Protein AF-A0A498QK12-F1 (afdb_monomer_lite)

pLDDT: mean 78.33, std 15.12, range [26.75, 97.69]

Organism: NCBI:txid2341083

Secondary structure (DSSP, 8-state):
-EEEEEEE-TTT--EEEEEEE------EEEEEEEETTTEEEEEEEESSTT--EEEE--HHHHHHHHHHHHT--EEEETTEEEEES-HHHHHHHHHH--HHHHHHHHHHHHTTS--S--HHHHHTT---PPP--SEEEEEEEEE-SSHHHHHHHHHHHHHHHTTTTSHHHHHHHTT-----SSSSPPPS--EEEEEEETTEEEEEEEETTEEEEEEEEEETTEEEEEEEEEEE----

Radius of gyration: 23.19 Å; chains: 1; bounding box: 59×45×59 Å

Sequence (236 aa):
MWTSTRRRNPLTGATYAWLKKTSKLVNHIYWYCFDDDFGPFLLRVCTYFPFNAQLIVNGNHWAQRQANKAGIGFTPLDNGFADCDDVAGLQAICESFGGAHIEALLIKWQQRLPQPFTEEDENLGGYYYQLALDQAEFCLTHMLDKPVSGRIFLEQVIADNLDVGRPDKVALIFGRRVHRGRKRPTPGRFRTRVFTSGVTASLHFDYKSSRGKQYHNCDARSHAMSDYADWRVSRC

Structure (mmCIF, N/CA/C/O backbone):
data_AF-A0A498QK12-F1
#
_entry.id   AF-A0A498QK12-F1
#
loop_
_atom_site.group_PDB
_atom_site.id
_atom_site.type_symbol
_atom_site.label_atom_id
_atom_site.label_alt_id
_atom_site.label_comp_id
_atom_site.label_asym_id
_atom_site.label_entity_id
_atom_site.label_seq_id
_atom_site.pdbx_PDB_ins_code
_atom_site.Cartn_x
_atom_site.Cartn_y
_atom_site.Cartn_z
_atom_site.occupancy
_atom_site.B_iso_or_equiv
_atom_site.auth_seq_id
_atom_site.auth_comp_id
_atom_site.auth_asym_id
_atom_site.auth_atom_id
_atom_site.pdbx_PDB_model_num
ATOM 1 N N . MET A 1 1 ? -4.200 2.520 23.621 1.00 67.12 1 MET A N 1
ATOM 2 C CA . MET A 1 1 ? -5.595 2.039 23.662 1.00 67.12 1 MET A CA 1
ATOM 3 C C . MET A 1 1 ? -6.531 3.144 24.131 1.00 67.12 1 MET A C 1
ATOM 5 O O . MET A 1 1 ? -6.053 4.007 24.854 1.00 67.12 1 MET A O 1
ATOM 9 N N . TRP A 1 2 ? -7.812 3.148 23.758 1.00 70.44 2 TRP A N 1
ATOM 10 C CA . TRP A 1 2 ? -8.813 4.043 24.360 1.00 70.44 2 TRP A CA 1
ATOM 11 C C . TRP A 1 2 ? -9.588 3.295 25.448 1.00 70.44 2 TRP A C 1
ATOM 13 O O . TRP A 1 2 ? -9.879 2.118 25.290 1.00 70.44 2 TRP A O 1
ATOM 23 N N . THR A 1 3 ? -9.897 3.952 26.561 1.00 73.00 3 THR A N 1
ATOM 24 C CA . THR A 1 3 ? -10.769 3.424 27.622 1.00 73.00 3 THR A CA 1
ATOM 25 C C . THR A 1 3 ? -11.822 4.452 27.968 1.00 73.00 3 THR A C 1
ATOM 27 O O . THR A 1 3 ? -11.503 5.642 28.004 1.00 73.00 3 THR A O 1
ATOM 30 N N . SER A 1 4 ? -13.038 4.016 28.286 1.00 79.25 4 SER A N 1
ATOM 31 C CA . SER A 1 4 ? -14.056 4.920 28.808 1.00 79.25 4 SER A CA 1
ATOM 32 C C . SER A 1 4 ? -13.839 5.178 30.302 1.00 79.25 4 SER A C 1
ATOM 34 O O . SER A 1 4 ? -13.505 4.294 31.089 1.00 79.25 4 SER A O 1
ATOM 36 N N . THR A 1 5 ? -14.006 6.433 30.693 1.00 81.12 5 THR A N 1
ATOM 37 C CA . THR A 1 5 ? -14.114 6.876 32.086 1.00 81.12 5 THR A CA 1
ATOM 38 C C . THR A 1 5 ? -15.388 7.696 32.199 1.00 81.12 5 THR A C 1
ATOM 40 O O . THR A 1 5 ? -15.734 8.406 31.256 1.00 81.12 5 THR A O 1
ATOM 43 N N . ARG A 1 6 ? -16.117 7.615 33.314 1.00 87.25 6 ARG A N 1
ATOM 44 C CA . ARG A 1 6 ? -17.258 8.517 33.519 1.00 87.25 6 ARG A CA 1
ATOM 45 C C . ARG A 1 6 ? -16.742 9.904 33.877 1.00 87.25 6 ARG A C 1
ATOM 47 O O . ARG A 1 6 ? -15.953 10.053 34.808 1.00 87.25 6 ARG A O 1
ATOM 54 N N . ARG A 1 7 ? -17.217 10.912 33.152 1.00 88.12 7 ARG A N 1
ATOM 55 C CA . ARG A 1 7 ? -17.094 12.322 33.528 1.00 88.12 7 ARG A CA 1
ATOM 56 C C . ARG A 1 7 ? -18.473 12.907 33.771 1.00 88.12 7 ARG A C 1
ATOM 58 O O . ARG A 1 7 ? -19.474 12.365 33.312 1.00 88.12 7 ARG A O 1
ATOM 65 N N . ARG A 1 8 ? -18.515 14.004 34.521 1.00 89.00 8 ARG A N 1
ATOM 66 C CA . ARG A 1 8 ? -19.739 14.739 34.829 1.00 89.00 8 ARG A CA 1
ATOM 67 C C . ARG A 1 8 ? -19.699 16.074 34.101 1.00 89.00 8 ARG A C 1
ATOM 69 O O . ARG A 1 8 ? -18.674 16.752 34.132 1.00 89.00 8 ARG A O 1
ATOM 76 N N . ASN A 1 9 ? -20.773 16.417 33.401 1.00 85.38 9 ASN A N 1
ATOM 77 C CA . ASN A 1 9 ? -20.910 17.720 32.771 1.00 85.38 9 ASN A CA 1
ATOM 78 C C . ASN A 1 9 ? -21.024 18.777 33.888 1.00 85.38 9 ASN A C 1
ATOM 80 O O . ASN A 1 9 ? -21.917 18.650 34.727 1.00 85.38 9 ASN A O 1
ATOM 84 N N . PRO A 1 10 ? -20.133 19.782 33.939 1.00 85.56 10 PRO A N 1
ATOM 85 C CA . PRO A 1 10 ? -20.126 20.768 35.019 1.00 85.56 10 PRO A CA 1
ATOM 86 C C . PRO A 1 10 ? -21.351 21.694 35.009 1.00 85.56 10 PRO A C 1
ATOM 88 O O . PRO A 1 10 ? -21.665 22.270 36.041 1.00 85.56 10 PRO A O 1
ATOM 91 N N . LEU A 1 11 ? -22.046 21.821 33.874 1.00 85.81 11 LEU A N 1
ATOM 92 C CA . LEU A 1 11 ? -23.229 22.672 33.727 1.00 85.81 11 LEU A CA 1
ATOM 93 C C . LEU A 1 11 ? -24.523 21.905 34.009 1.00 85.81 11 LEU A C 1
ATOM 95 O O . LEU A 1 11 ? -25.400 22.403 34.703 1.00 85.81 11 LEU A O 1
ATOM 99 N N . THR A 1 12 ? -24.649 20.688 33.476 1.00 89.38 12 THR A N 1
ATOM 100 C CA . THR A 1 12 ? -25.904 19.918 33.553 1.00 89.38 12 THR A CA 1
ATOM 101 C C . THR A 1 12 ? -25.896 18.831 34.625 1.00 89.38 12 THR A C 1
ATOM 103 O O . THR A 1 12 ? -26.924 18.214 34.883 1.00 89.38 12 THR A O 1
ATOM 106 N N . GLY A 1 13 ? -24.741 18.522 35.226 1.00 88.75 13 GLY A N 1
ATOM 107 C CA . GLY A 1 13 ? -24.594 17.448 36.215 1.00 88.75 13 GLY A CA 1
ATOM 108 C C . GLY A 1 13 ? -24.729 16.027 35.649 1.00 88.75 13 GLY A C 1
ATOM 109 O O . GLY A 1 13 ? -24.509 15.061 36.388 1.00 88.75 13 GLY A O 1
ATOM 110 N N . ALA A 1 14 ? -25.040 15.883 34.357 1.00 88.62 14 ALA A N 1
ATOM 111 C CA . ALA A 1 14 ? -25.203 14.600 33.685 1.00 88.62 14 ALA A CA 1
ATOM 112 C C . ALA A 1 14 ? -23.859 13.875 33.541 1.00 88.62 14 ALA A C 1
ATOM 114 O O . ALA A 1 14 ? -22.819 14.493 33.294 1.00 88.62 14 ALA A O 1
ATOM 115 N N . THR A 1 15 ? -23.867 12.552 33.683 1.00 88.06 15 THR A N 1
ATOM 116 C CA . THR A 1 15 ? -22.680 11.723 33.452 1.00 88.06 15 THR A CA 1
ATOM 117 C C . THR A 1 15 ? -22.579 11.317 31.989 1.00 88.06 15 THR A C 1
ATOM 119 O O . THR A 1 15 ? -23.560 10.845 31.425 1.00 88.06 15 THR A O 1
ATOM 122 N N . TYR A 1 16 ? -21.390 11.419 31.401 1.00 84.19 16 TYR A N 1
ATOM 123 C CA . TYR A 1 16 ? -21.115 10.979 30.033 1.00 84.19 16 TYR A CA 1
ATOM 124 C C . TYR A 1 16 ? -19.834 10.139 29.974 1.00 84.19 16 TYR A C 1
ATOM 126 O O . TYR A 1 16 ? -18.958 10.230 30.846 1.00 84.19 16 TYR A O 1
ATOM 134 N N . ALA A 1 17 ? -19.732 9.290 28.951 1.00 83.81 17 ALA A N 1
ATOM 135 C CA . ALA A 1 17 ? -18.538 8.498 28.697 1.00 83.81 17 ALA A CA 1
ATOM 136 C C . ALA A 1 17 ? -17.441 9.374 28.075 1.00 83.81 17 ALA A C 1
ATOM 138 O O . ALA A 1 17 ? -17.639 10.007 27.043 1.00 83.81 17 ALA A O 1
ATOM 139 N N . TRP A 1 18 ? -16.266 9.401 28.700 1.00 84.56 18 TRP A N 1
ATOM 140 C CA . TRP A 1 18 ? -15.085 10.092 28.197 1.00 84.56 18 TRP A CA 1
ATOM 141 C C . TRP A 1 18 ? -14.014 9.087 27.798 1.00 84.56 18 TRP A C 1
ATOM 143 O O . TRP A 1 18 ? -13.535 8.316 28.637 1.00 84.56 18 TRP A O 1
ATOM 153 N N . LEU A 1 19 ? -13.617 9.114 26.527 1.00 80.94 19 LEU A N 1
ATOM 154 C CA . LEU A 1 19 ? -12.549 8.272 26.008 1.00 80.94 19 LEU A CA 1
ATOM 155 C C . LEU A 1 19 ? -11.190 8.870 26.387 1.00 80.94 19 LEU A C 1
ATOM 157 O O . LEU A 1 19 ? -10.836 9.981 26.000 1.00 80.94 19 LEU A O 1
ATOM 161 N N . LYS A 1 20 ? -10.401 8.111 27.146 1.00 80.44 20 LYS A N 1
ATOM 162 C CA . LYS A 1 20 ? -9.024 8.454 27.515 1.00 80.44 20 LYS A CA 1
ATOM 163 C C . LYS A 1 20 ? -8.059 7.456 26.890 1.00 80.44 20 LYS A C 1
ATOM 165 O O . LYS A 1 20 ? -8.298 6.251 26.925 1.00 80.44 20 LYS A O 1
ATOM 170 N N . LYS A 1 21 ? -6.931 7.947 26.372 1.00 76.69 21 LYS A N 1
ATOM 171 C CA . LYS A 1 21 ? -5.830 7.089 25.925 1.00 76.69 21 LYS A CA 1
ATOM 172 C C . LYS A 1 21 ? -5.105 6.483 27.133 1.00 76.69 21 LYS A C 1
ATOM 174 O O . LYS A 1 21 ? -4.712 7.201 28.050 1.00 76.69 21 LYS A O 1
ATOM 179 N N . THR A 1 22 ? -4.911 5.171 27.122 1.00 73.56 22 THR A N 1
ATOM 180 C CA . THR A 1 22 ? -4.141 4.425 28.123 1.00 73.56 22 THR A CA 1
ATOM 181 C C . THR A 1 22 ? -3.209 3.412 27.460 1.00 73.56 22 THR A C 1
ATOM 183 O O . THR A 1 22 ? -3.422 3.017 26.304 1.00 73.56 22 THR A O 1
ATOM 186 N N . SER A 1 23 ? -2.199 2.970 28.205 1.00 75.25 23 SER A N 1
ATOM 187 C CA . SER A 1 23 ? -1.357 1.834 27.839 1.00 75.25 23 SER A CA 1
ATOM 188 C C . SER A 1 23 ? -1.935 0.574 28.480 1.00 75.25 23 SER A C 1
ATOM 190 O O . SER A 1 23 ? -1.878 0.400 29.694 1.00 75.25 23 SER A O 1
ATOM 192 N N . LYS A 1 24 ? -2.569 -0.267 27.665 1.00 75.00 24 LYS A N 1
ATOM 193 C CA . LYS A 1 24 ? -3.051 -1.599 28.041 1.00 75.00 24 LYS A CA 1
ATOM 194 C C . LYS A 1 24 ? -2.617 -2.571 26.955 1.00 75.00 24 LYS A C 1
ATOM 196 O O . LYS A 1 24 ? -2.640 -2.202 25.779 1.00 75.00 24 LYS A O 1
ATOM 201 N N . LEU A 1 25 ? -2.251 -3.783 27.359 1.00 81.19 25 LEU A N 1
ATOM 202 C CA . LEU A 1 25 ? -2.062 -4.899 26.439 1.00 81.19 25 LEU A CA 1
ATOM 203 C C . LEU A 1 25 ? -3.435 -5.303 25.898 1.00 81.19 25 LEU A C 1
ATOM 205 O O . LEU A 1 25 ? -4.374 -5.496 26.669 1.00 81.19 25 LEU A O 1
ATOM 209 N N . VAL A 1 26 ? -3.554 -5.357 24.576 1.00 85.25 26 VAL A N 1
ATOM 210 C CA . VAL A 1 26 ? -4.777 -5.741 23.870 1.00 85.25 26 VAL A CA 1
ATOM 211 C C . VAL A 1 26 ? -4.437 -6.760 22.802 1.00 85.25 26 VAL A C 1
ATOM 213 O O . VAL A 1 26 ? -3.339 -6.733 22.242 1.00 85.25 26 VAL A O 1
ATOM 216 N N . ASN A 1 27 ? -5.387 -7.644 22.521 1.00 90.19 27 ASN A N 1
ATOM 217 C CA . ASN A 1 27 ? -5.210 -8.641 21.484 1.00 90.19 27 ASN A CA 1
ATOM 218 C C . ASN A 1 27 ? -5.442 -8.014 20.108 1.00 90.19 27 ASN A C 1
ATOM 220 O O . ASN A 1 27 ? -6.238 -7.085 19.929 1.00 90.19 27 ASN A O 1
ATOM 224 N N . HIS A 1 28 ? -4.720 -8.546 19.132 1.00 91.06 28 HIS A N 1
ATOM 225 C CA . HIS A 1 28 ? -4.892 -8.228 17.727 1.00 91.06 28 HIS A CA 1
ATOM 226 C C . HIS A 1 28 ? -5.111 -9.523 16.961 1.00 91.06 28 HIS A C 1
ATOM 228 O O . HIS A 1 28 ? -4.391 -10.496 17.184 1.00 91.06 28 HIS A O 1
ATOM 234 N N . ILE A 1 29 ? -6.078 -9.506 16.054 1.00 92.69 29 ILE A N 1
ATOM 235 C CA . ILE A 1 29 ? -6.295 -10.575 15.086 1.00 92.69 29 ILE A CA 1
ATOM 236 C C . ILE A 1 29 ? -5.647 -10.133 13.776 1.00 92.69 29 ILE A C 1
ATOM 238 O O . ILE A 1 29 ? -5.774 -8.972 13.381 1.00 92.69 29 ILE A O 1
ATOM 242 N N . TYR A 1 30 ? -4.916 -11.047 13.144 1.00 95.00 30 TYR A N 1
ATOM 243 C CA . TYR A 1 30 ? -4.233 -10.833 11.874 1.00 95.00 30 TYR A CA 1
ATOM 244 C C . TYR A 1 30 ? -4.812 -11.809 10.856 1.00 95.00 30 TYR A C 1
ATOM 246 O O . TYR A 1 30 ? -4.695 -13.021 11.035 1.00 95.00 30 TYR A O 1
ATOM 254 N N . TRP A 1 31 ? -5.413 -11.283 9.796 1.00 95.12 31 TRP A N 1
ATOM 255 C CA . TRP A 1 31 ? -5.853 -12.070 8.653 1.00 95.12 31 TRP A CA 1
ATOM 256 C C . TRP A 1 31 ? -4.899 -11.844 7.491 1.00 95.12 31 TRP A C 1
ATOM 258 O O . TRP A 1 31 ? -4.811 -10.743 6.949 1.00 95.12 31 TRP A O 1
ATOM 268 N N . TYR A 1 32 ? -4.182 -12.904 7.134 1.00 96.19 32 TYR A N 1
ATOM 269 C CA . TYR A 1 32 ? -3.388 -12.975 5.916 1.00 96.19 32 TYR A CA 1
ATOM 270 C C . TYR A 1 32 ? -4.278 -13.569 4.833 1.00 96.19 32 TYR A C 1
ATOM 272 O O . TYR A 1 32 ? -4.652 -14.740 4.907 1.00 96.19 32 TYR A O 1
ATOM 280 N N . CYS A 1 33 ? -4.658 -12.746 3.867 1.00 96.62 33 CYS A N 1
ATOM 281 C CA . CYS A 1 33 ? -5.644 -13.098 2.857 1.00 96.62 33 CYS A CA 1
ATOM 282 C C . CYS A 1 33 ? -5.053 -12.934 1.459 1.00 96.62 33 CYS A C 1
ATOM 284 O O . CYS A 1 33 ? -4.061 -12.231 1.265 1.00 96.62 33 CYS A O 1
ATOM 286 N N . PHE A 1 34 ? -5.684 -13.585 0.485 1.00 97.06 34 PHE A N 1
ATOM 287 C CA . PHE A 1 34 ? -5.355 -13.451 -0.926 1.00 97.06 34 PHE A CA 1
ATOM 288 C C . PHE A 1 34 ? -6.609 -13.022 -1.679 1.00 97.06 34 PHE A C 1
ATOM 290 O O . PHE A 1 34 ? -7.633 -13.704 -1.625 1.00 97.06 34 PHE A O 1
ATOM 297 N N . ASP A 1 35 ? -6.533 -11.880 -2.348 1.00 97.69 35 ASP A N 1
ATOM 298 C CA . ASP A 1 35 ? -7.615 -11.303 -3.128 1.00 97.69 35 ASP A CA 1
ATOM 299 C C . ASP A 1 35 ? -7.347 -11.427 -4.631 1.00 97.69 35 ASP A C 1
ATOM 301 O O . ASP A 1 35 ? -6.211 -11.328 -5.094 1.00 97.69 35 ASP A O 1
ATOM 305 N N . ASP A 1 36 ? -8.406 -11.620 -5.413 1.00 96.81 36 ASP A N 1
ATOM 306 C CA . ASP A 1 36 ? -8.279 -11.810 -6.857 1.00 96.81 36 ASP A CA 1
ATOM 307 C C . ASP A 1 36 ? -7.756 -10.573 -7.599 1.00 96.81 36 ASP A C 1
ATOM 309 O O . ASP A 1 36 ? -7.144 -10.729 -8.660 1.00 96.81 36 ASP A O 1
ATOM 313 N N . ASP A 1 37 ? -8.002 -9.371 -7.075 1.00 96.81 37 ASP A N 1
ATOM 314 C CA . ASP A 1 37 ? -7.589 -8.086 -7.645 1.00 96.81 37 ASP A CA 1
ATOM 315 C C . ASP A 1 37 ? -6.292 -7.563 -7.037 1.00 96.81 37 ASP A C 1
ATOM 317 O O . ASP A 1 37 ? -5.494 -6.962 -7.749 1.00 96.81 37 ASP A O 1
ATOM 321 N N . PHE A 1 38 ? -6.076 -7.787 -5.740 1.00 96.31 38 PHE A N 1
ATOM 322 C CA . PHE A 1 38 ? -4.923 -7.248 -5.008 1.00 96.31 38 PHE A CA 1
ATOM 323 C C . PHE A 1 38 ? -3.779 -8.242 -4.795 1.00 96.31 38 PHE A C 1
ATOM 325 O O . PHE A 1 38 ? -2.658 -7.825 -4.509 1.00 96.31 38 PHE A O 1
ATOM 332 N N . GLY A 1 39 ? -4.034 -9.545 -4.917 1.00 95.19 39 GLY A N 1
ATOM 333 C CA . GLY A 1 39 ? -3.101 -10.566 -4.453 1.00 95.19 39 GLY A CA 1
ATOM 334 C C . GLY A 1 39 ? -3.053 -10.605 -2.919 1.00 95.19 39 GLY A C 1
ATOM 335 O O . GLY A 1 39 ? -4.092 -10.434 -2.271 1.00 95.19 39 GLY A O 1
ATOM 336 N N . PRO A 1 40 ? -1.890 -10.873 -2.302 1.00 95.62 40 PRO A N 1
ATOM 337 C CA . PRO A 1 40 ? -1.797 -10.981 -0.855 1.00 95.62 40 PRO A CA 1
ATOM 338 C C . PRO A 1 40 ? -1.981 -9.619 -0.172 1.00 95.62 40 PRO A C 1
ATOM 340 O O . PRO A 1 40 ? -1.394 -8.610 -0.563 1.00 95.62 40 PRO A O 1
ATOM 343 N N . PHE A 1 41 ? -2.760 -9.603 0.904 1.00 96.81 41 PHE A N 1
ATOM 344 C CA . PHE A 1 41 ? -2.930 -8.438 1.767 1.00 96.81 41 PHE A CA 1
ATOM 345 C C . PHE A 1 41 ? -3.059 -8.863 3.233 1.00 96.81 41 PHE A C 1
ATOM 347 O O . PHE A 1 41 ? -3.303 -10.031 3.553 1.00 96.81 41 PHE A O 1
ATOM 354 N N . LEU A 1 42 ? -2.887 -7.900 4.138 1.00 96.31 42 LEU A N 1
ATOM 355 C CA . LEU A 1 42 ? -3.016 -8.109 5.576 1.00 96.31 42 LEU A CA 1
ATOM 356 C C . LEU A 1 42 ? -4.075 -7.175 6.151 1.00 96.31 42 LEU A C 1
ATOM 358 O O . LEU A 1 42 ? -3.976 -5.956 6.020 1.00 96.31 42 LEU A O 1
ATOM 362 N N . LEU A 1 43 ? -5.042 -7.748 6.864 1.00 94.62 43 LEU A N 1
ATOM 363 C CA . LEU A 1 43 ? -5.951 -6.999 7.723 1.00 94.62 43 LEU A CA 1
ATOM 364 C C . LEU A 1 43 ? -5.635 -7.318 9.185 1.00 94.62 43 LEU A C 1
ATOM 366 O O . LEU A 1 43 ? -5.744 -8.458 9.633 1.00 94.62 43 LEU A O 1
ATOM 370 N N . ARG A 1 44 ? -5.239 -6.299 9.945 1.00 93.31 44 ARG A N 1
ATOM 371 C CA . ARG A 1 44 ? -4.995 -6.390 11.387 1.00 93.31 44 ARG A CA 1
ATOM 372 C C . ARG A 1 44 ? -6.094 -5.646 12.128 1.00 93.31 44 ARG A C 1
ATOM 374 O O . ARG A 1 44 ? -6.192 -4.432 11.986 1.00 93.31 44 ARG A O 1
ATOM 381 N N . VAL A 1 45 ? -6.844 -6.322 12.993 1.00 91.31 45 VAL A N 1
ATOM 382 C CA . VAL A 1 45 ? -7.905 -5.703 13.807 1.00 91.31 45 VAL A CA 1
ATOM 383 C C . VAL A 1 45 ? -7.599 -5.810 15.292 1.00 91.31 45 VAL A C 1
ATOM 385 O O . VAL A 1 45 ? -7.147 -6.835 15.798 1.00 91.31 45 VAL A O 1
ATOM 388 N N . CYS A 1 46 ? -7.805 -4.707 16.005 1.00 90.44 46 CYS A N 1
ATOM 389 C CA . CYS A 1 46 ? -7.765 -4.667 17.459 1.00 90.44 46 CYS A CA 1
ATOM 390 C C . CYS A 1 46 ? -9.055 -5.257 18.038 1.00 90.44 46 CYS A C 1
ATOM 392 O O . CYS A 1 46 ? -10.139 -4.813 17.675 1.00 90.44 46 CYS A O 1
ATOM 394 N N . THR A 1 47 ? -8.964 -6.181 18.996 1.00 88.69 47 THR A N 1
ATOM 395 C CA . THR A 1 47 ? -10.151 -6.829 19.592 1.00 88.69 47 THR A CA 1
ATOM 396 C C . THR A 1 47 ? -10.852 -5.981 20.655 1.00 88.69 47 THR A C 1
ATOM 398 O O . THR A 1 47 ? -11.724 -6.475 21.363 1.00 88.69 47 THR A O 1
ATOM 401 N N . TYR A 1 48 ? -10.438 -4.730 20.852 1.00 86.56 48 TYR A N 1
ATOM 402 C CA . TYR A 1 48 ? -10.996 -3.868 21.887 1.00 86.56 48 TYR A CA 1
ATOM 403 C C . TYR A 1 48 ? -11.392 -2.516 21.297 1.00 86.56 48 TYR A C 1
ATOM 405 O O . TYR A 1 48 ? -10.683 -1.931 20.473 1.00 86.56 48 TYR A O 1
ATOM 413 N N . PHE A 1 49 ? -12.541 -2.018 21.749 1.00 81.94 49 PHE A N 1
ATOM 414 C CA . PHE A 1 49 ? -13.165 -0.787 21.278 1.00 81.94 49 PHE A CA 1
ATOM 415 C C . PHE A 1 49 ? -12.192 0.420 21.303 1.00 81.94 49 PHE A C 1
ATOM 417 O O . PHE A 1 49 ? -11.532 0.664 22.319 1.00 81.94 49 PHE A O 1
ATOM 424 N N . PRO A 1 50 ? -12.062 1.209 20.221 1.00 83.06 50 PRO A N 1
ATOM 425 C CA . PRO A 1 50 ? -12.964 1.309 19.068 1.00 83.06 50 PRO A CA 1
ATOM 426 C C . PRO A 1 50 ? -12.604 0.380 17.895 1.00 83.06 50 PRO A C 1
ATOM 428 O O . PRO A 1 50 ? -12.830 0.731 16.747 1.00 83.06 50 PRO A O 1
ATOM 431 N N . PHE A 1 51 ? -11.996 -0.780 18.165 1.00 87.69 51 PHE A N 1
ATOM 432 C CA . PHE A 1 51 ? -11.718 -1.821 17.169 1.00 87.69 51 PHE A CA 1
ATOM 433 C C . PHE A 1 51 ? -10.889 -1.355 15.969 1.00 87.69 51 PHE A C 1
ATOM 435 O O . PHE A 1 51 ? -11.085 -1.815 14.849 1.00 87.69 51 PHE A O 1
ATOM 442 N N . ASN A 1 52 ? -9.937 -0.444 16.203 1.00 87.62 52 ASN A N 1
ATOM 443 C CA . ASN A 1 52 ? -9.065 0.080 15.152 1.00 87.62 52 ASN A CA 1
ATOM 444 C C . ASN A 1 52 ? -8.469 -1.045 14.292 1.00 87.62 52 ASN A C 1
ATOM 446 O O . ASN A 1 52 ? -7.930 -2.020 14.829 1.00 87.62 52 ASN A O 1
ATOM 450 N N . ALA A 1 53 ? -8.509 -0.843 12.979 1.00 90.25 53 ALA A N 1
ATOM 451 C CA . ALA A 1 53 ? -7.980 -1.758 11.984 1.00 90.25 53 ALA A CA 1
ATOM 452 C C . ALA A 1 53 ? -6.799 -1.133 11.228 1.00 90.25 53 ALA A C 1
ATOM 454 O O . ALA A 1 53 ? -6.700 0.089 11.111 1.00 90.25 53 ALA A O 1
ATOM 455 N N . GLN A 1 54 ? -5.910 -1.976 10.709 1.00 93.19 54 GLN A N 1
ATOM 456 C CA . GLN A 1 54 ? -4.889 -1.620 9.728 1.00 93.19 54 GLN A CA 1
ATOM 457 C C . GLN A 1 54 ? -5.031 -2.564 8.536 1.00 93.19 54 GLN A C 1
ATOM 459 O O . GLN A 1 54 ? -4.849 -3.772 8.686 1.00 93.19 54 GLN A O 1
ATOM 464 N N . LEU A 1 55 ? -5.361 -2.001 7.377 1.00 94.56 55 LEU A N 1
ATOM 465 C CA . LEU A 1 55 ? -5.336 -2.689 6.092 1.00 94.56 55 LEU A CA 1
ATOM 466 C C . LEU A 1 55 ? -4.003 -2.373 5.410 1.00 94.56 55 LEU A C 1
ATOM 468 O O . LEU A 1 55 ? -3.666 -1.204 5.231 1.00 94.56 55 LEU A O 1
ATOM 472 N N . ILE A 1 56 ? -3.243 -3.408 5.067 1.00 95.31 56 ILE A N 1
ATOM 473 C CA . ILE A 1 56 ? -1.936 -3.302 4.417 1.00 95.31 56 ILE A CA 1
ATOM 474 C C . ILE A 1 56 ? -2.017 -4.022 3.076 1.00 95.31 56 ILE A C 1
ATOM 476 O O . ILE A 1 56 ? -2.307 -5.218 3.026 1.00 95.31 56 ILE A O 1
ATOM 480 N N . VAL A 1 57 ? -1.751 -3.279 2.004 1.00 94.94 57 VAL A N 1
ATOM 481 C CA . VAL A 1 57 ? -1.811 -3.734 0.610 1.00 94.94 57 VAL A CA 1
ATOM 482 C C . VAL A 1 57 ? -0.521 -3.366 -0.118 1.00 94.94 57 VAL A C 1
ATOM 484 O O . VAL A 1 57 ? 0.161 -2.419 0.276 1.00 94.94 57 VAL A O 1
ATOM 487 N N . ASN A 1 58 ? -0.201 -4.094 -1.189 1.00 92.62 58 ASN A N 1
ATOM 488 C CA . ASN A 1 58 ? 0.937 -3.808 -2.060 1.00 92.62 58 ASN A CA 1
ATOM 489 C C . ASN A 1 58 ? 0.444 -3.431 -3.466 1.00 92.62 58 ASN A C 1
ATOM 491 O O . ASN A 1 58 ? -0.179 -4.245 -4.148 1.00 92.62 58 ASN A O 1
ATOM 495 N N . GLY A 1 59 ? 0.744 -2.204 -3.903 1.00 92.19 59 GLY A N 1
ATOM 496 C CA . GLY A 1 59 ? 0.351 -1.707 -5.225 1.00 92.19 59 GLY A CA 1
ATOM 497 C C . GLY A 1 59 ? 0.973 -2.495 -6.382 1.00 92.19 59 GLY A C 1
ATOM 498 O O . GLY A 1 59 ? 0.320 -2.675 -7.405 1.00 92.19 59 GLY A O 1
ATOM 499 N N . ASN A 1 60 ? 2.178 -3.050 -6.207 1.00 92.06 60 ASN A N 1
ATOM 500 C CA . ASN A 1 60 ? 2.812 -3.879 -7.235 1.00 92.06 60 ASN A CA 1
ATOM 501 C C . ASN A 1 60 ? 2.082 -5.209 -7.418 1.00 92.06 60 ASN A C 1
ATOM 503 O O . ASN A 1 60 ? 1.887 -5.641 -8.548 1.00 92.06 60 ASN A O 1
ATOM 507 N N . HIS A 1 61 ? 1.631 -5.846 -6.332 1.00 94.44 61 HIS A N 1
ATOM 508 C CA . HIS A 1 61 ? 0.847 -7.081 -6.444 1.00 94.44 61 HIS A CA 1
ATOM 509 C C . HIS A 1 61 ? -0.500 -6.815 -7.107 1.00 94.44 61 HIS A C 1
ATOM 511 O O . HIS A 1 61 ? -0.884 -7.566 -7.999 1.00 94.44 61 HIS A O 1
ATOM 517 N N . TRP A 1 62 ? -1.160 -5.703 -6.771 1.00 95.94 62 TRP A N 1
ATOM 518 C CA . TRP A 1 62 ? -2.359 -5.271 -7.487 1.00 95.94 62 TRP A CA 1
ATOM 519 C C . TRP A 1 62 ? -2.078 -5.059 -8.984 1.00 95.94 62 TRP A C 1
ATOM 521 O O . TRP A 1 62 ? -2.758 -5.651 -9.819 1.00 95.94 62 TRP A O 1
ATOM 531 N N . ALA A 1 63 ? -1.026 -4.317 -9.343 1.00 95.56 63 ALA A N 1
ATOM 532 C CA . ALA A 1 63 ? -0.670 -4.065 -10.740 1.00 95.56 63 ALA A CA 1
ATOM 533 C C . ALA A 1 63 ? -0.359 -5.364 -11.501 1.00 95.56 63 ALA A C 1
ATOM 535 O O . ALA A 1 63 ? -0.835 -5.549 -12.617 1.00 95.56 63 ALA A O 1
ATOM 536 N N . GLN A 1 64 ? 0.358 -6.310 -10.884 1.00 95.12 64 GLN A N 1
ATOM 537 C CA . GLN A 1 64 ? 0.625 -7.633 -11.460 1.00 95.12 64 GLN A CA 1
ATOM 538 C C . GLN A 1 64 ? -0.674 -8.417 -11.704 1.00 95.12 64 GLN A C 1
ATOM 540 O O . GLN A 1 64 ? -0.829 -9.070 -12.737 1.00 95.12 64 GLN A O 1
ATOM 545 N N . ARG A 1 65 ? -1.638 -8.366 -10.774 1.00 96.62 65 ARG A N 1
ATOM 546 C CA . ARG A 1 65 ? -2.953 -9.006 -10.949 1.00 96.62 65 ARG A CA 1
ATOM 547 C C . ARG A 1 65 ? -3.744 -8.363 -12.083 1.00 96.62 65 ARG A C 1
ATOM 549 O O . ARG A 1 65 ? -4.313 -9.092 -12.891 1.00 96.62 65 ARG A O 1
ATOM 556 N N . GLN A 1 66 ? -3.749 -7.036 -12.177 1.00 97.56 66 GLN A N 1
ATOM 557 C CA . GLN A 1 66 ? -4.448 -6.330 -13.251 1.00 97.56 66 GLN A CA 1
ATOM 558 C C . GLN A 1 66 ? -3.782 -6.540 -14.618 1.00 97.56 66 GLN A C 1
ATOM 560 O O . GLN A 1 66 ? -4.485 -6.783 -15.592 1.00 97.56 66 GLN A O 1
ATOM 565 N N . ALA A 1 67 ? -2.448 -6.561 -14.690 1.00 96.62 67 ALA A N 1
ATOM 566 C CA . ALA A 1 67 ? -1.706 -6.875 -15.914 1.00 96.62 67 ALA A CA 1
ATOM 567 C C . ALA A 1 67 ? -2.047 -8.281 -16.434 1.00 96.62 67 ALA A C 1
ATOM 569 O O . ALA A 1 67 ? -2.377 -8.441 -17.607 1.00 96.62 67 ALA A O 1
ATOM 570 N N . ASN A 1 68 ? -2.097 -9.280 -15.541 1.00 96.56 68 ASN A N 1
ATOM 571 C CA . ASN A 1 68 ? -2.547 -10.630 -15.894 1.00 96.56 68 ASN A CA 1
ATOM 572 C C . ASN A 1 68 ? -3.983 -10.643 -16.443 1.00 96.56 68 ASN A C 1
ATOM 574 O O . ASN A 1 68 ? -4.259 -11.321 -17.429 1.00 96.56 68 ASN A O 1
ATOM 578 N N . LYS A 1 69 ? -4.905 -9.889 -15.827 1.00 97.44 69 LYS A N 1
ATOM 579 C CA . LYS A 1 69 ? -6.300 -9.779 -16.293 1.00 97.44 69 LYS A CA 1
ATOM 580 C C . LYS A 1 69 ? -6.418 -9.066 -17.641 1.00 97.44 69 LYS A C 1
ATOM 582 O O . LYS A 1 69 ? -7.298 -9.407 -18.423 1.00 97.44 69 LYS A O 1
ATOM 587 N N . ALA A 1 70 ? -5.534 -8.109 -17.907 1.00 97.00 70 ALA A N 1
ATOM 588 C CA . ALA A 1 70 ? -5.437 -7.403 -19.179 1.00 97.00 70 ALA A CA 1
ATOM 589 C C . ALA A 1 70 ? -4.708 -8.213 -20.270 1.00 97.00 70 ALA A C 1
ATOM 591 O O . ALA A 1 70 ? -4.680 -7.785 -21.420 1.00 97.00 70 ALA A O 1
ATOM 592 N N . GLY A 1 71 ? -4.129 -9.372 -19.932 1.00 97.06 71 GLY A N 1
ATOM 593 C CA . GLY A 1 71 ? -3.355 -10.190 -20.868 1.00 97.06 71 GLY A CA 1
ATOM 594 C C . GLY A 1 71 ? -1.981 -9.609 -21.214 1.00 97.06 71 GLY A C 1
ATOM 595 O O . GLY A 1 71 ? -1.414 -9.981 -22.237 1.00 97.06 71 GLY A O 1
ATOM 596 N N . ILE A 1 72 ? -1.447 -8.708 -20.384 1.00 96.38 72 ILE A N 1
ATOM 597 C CA . ILE A 1 72 ? -0.108 -8.138 -20.558 1.00 96.38 72 ILE A CA 1
ATOM 598 C C . ILE A 1 72 ? 0.912 -9.139 -20.012 1.00 96.38 72 ILE A C 1
ATOM 600 O O . ILE A 1 72 ? 0.882 -9.468 -18.823 1.00 96.38 72 ILE A O 1
ATOM 604 N N . GLY A 1 73 ? 1.812 -9.628 -20.867 1.00 95.00 73 GLY A N 1
ATOM 605 C CA . GLY A 1 73 ? 2.919 -10.482 -20.447 1.00 95.00 73 GLY A CA 1
ATOM 606 C C . GLY A 1 73 ? 3.988 -9.685 -19.699 1.00 95.00 73 GLY A C 1
ATOM 607 O O . GLY A 1 73 ? 4.327 -8.562 -20.070 1.00 95.00 73 GLY A O 1
ATOM 608 N N . PHE A 1 74 ? 4.496 -10.248 -18.602 1.00 92.44 74 PHE A N 1
ATOM 609 C CA . PHE A 1 74 ? 5.551 -9.634 -17.799 1.00 92.44 74 PHE A CA 1
ATOM 610 C C . PHE A 1 74 ? 6.358 -10.683 -17.027 1.00 92.44 74 PHE A C 1
ATOM 612 O O . PHE A 1 74 ? 5.879 -11.786 -16.750 1.00 92.44 74 PHE A O 1
ATOM 619 N N . THR A 1 75 ? 7.573 -10.315 -16.616 1.00 90.06 75 THR A N 1
ATOM 620 C CA . THR A 1 75 ? 8.381 -11.120 -15.687 1.00 90.06 75 THR A CA 1
ATOM 621 C C . THR A 1 75 ? 8.241 -10.559 -14.265 1.00 90.06 75 THR A C 1
ATOM 623 O O . THR A 1 75 ? 8.622 -9.407 -14.037 1.00 90.06 75 THR A O 1
ATOM 626 N N . PRO A 1 76 ? 7.701 -11.319 -13.292 1.00 86.12 76 PRO A N 1
ATOM 627 C CA . PRO A 1 76 ? 7.490 -10.823 -11.933 1.00 86.12 76 PRO A CA 1
ATOM 628 C C . PRO A 1 76 ? 8.799 -10.675 -11.147 1.00 86.12 76 PRO A C 1
ATOM 630 O O . PRO A 1 76 ? 9.697 -11.512 -11.241 1.00 86.12 76 PRO A O 1
ATOM 633 N N . LEU A 1 77 ? 8.850 -9.649 -10.296 1.00 82.38 77 LEU A N 1
ATOM 634 C CA . LEU A 1 77 ? 9.739 -9.558 -9.134 1.00 82.38 77 LEU A CA 1
ATOM 635 C C . LEU A 1 77 ? 8.891 -9.486 -7.857 1.00 82.38 77 LEU A C 1
ATOM 637 O O . LEU A 1 77 ? 7.727 -9.080 -7.909 1.00 82.38 77 LEU A O 1
ATOM 641 N N . ASP A 1 78 ? 9.488 -9.797 -6.701 1.00 73.00 78 ASP A N 1
ATOM 642 C CA . ASP A 1 78 ? 8.793 -9.787 -5.400 1.00 73.00 78 ASP A CA 1
ATOM 643 C C . ASP A 1 78 ? 8.058 -8.463 -5.123 1.00 73.00 78 ASP A C 1
ATOM 645 O O . ASP A 1 78 ? 6.950 -8.461 -4.586 1.00 73.00 78 ASP A O 1
ATOM 649 N N . ASN A 1 79 ? 8.662 -7.339 -5.531 1.00 77.38 79 ASN A N 1
ATOM 650 C CA . ASN A 1 79 ? 8.116 -5.985 -5.411 1.00 77.38 79 ASN A CA 1
ATOM 651 C C . ASN A 1 79 ? 8.277 -5.189 -6.717 1.00 77.38 79 ASN A C 1
ATOM 653 O O . ASN A 1 79 ? 8.709 -4.037 -6.685 1.00 77.38 79 ASN A O 1
ATOM 657 N N . GLY A 1 80 ? 7.975 -5.789 -7.871 1.00 82.81 80 GLY A N 1
ATOM 658 C CA . GLY A 1 80 ? 8.018 -5.051 -9.134 1.00 82.81 80 GLY A CA 1
ATOM 659 C C . GLY A 1 80 ? 7.925 -5.919 -10.382 1.00 82.81 80 GLY A C 1
ATOM 660 O O . GLY A 1 80 ? 7.416 -7.039 -10.348 1.00 82.81 80 GLY A O 1
ATOM 661 N N . PHE A 1 81 ? 8.443 -5.376 -11.478 1.00 86.00 81 PHE A N 1
ATOM 662 C CA . PHE A 1 81 ? 8.438 -5.986 -12.802 1.00 86.00 81 PHE A CA 1
ATOM 663 C C . PHE A 1 81 ? 9.874 -6.006 -13.331 1.00 86.00 81 PHE A C 1
ATOM 665 O O . PHE A 1 81 ? 10.562 -4.988 -13.285 1.00 86.00 81 PHE A O 1
ATOM 672 N N . ALA A 1 82 ? 10.339 -7.170 -13.780 1.00 83.06 82 ALA A N 1
ATOM 673 C CA . ALA A 1 82 ? 11.652 -7.339 -14.404 1.00 83.06 82 ALA A CA 1
ATOM 674 C C . ALA A 1 82 ? 11.619 -7.107 -15.918 1.00 83.06 82 ALA A C 1
ATOM 676 O O . ALA A 1 82 ? 12.646 -6.763 -16.491 1.00 83.06 82 ALA A O 1
ATOM 677 N N . ASP A 1 83 ? 10.460 -7.305 -16.543 1.00 85.38 83 ASP A N 1
ATOM 678 C CA . ASP A 1 83 ? 10.210 -7.047 -17.960 1.00 85.38 83 ASP A CA 1
ATOM 679 C C . ASP A 1 83 ? 8.697 -6.950 -18.203 1.00 85.38 83 ASP A C 1
ATOM 681 O O . ASP A 1 83 ? 7.929 -7.479 -17.391 1.00 85.38 83 ASP A O 1
ATOM 685 N N . CYS A 1 84 ? 8.273 -6.289 -19.281 1.00 89.62 84 CYS A N 1
ATOM 686 C CA . CYS A 1 84 ? 6.865 -6.107 -19.643 1.00 89.62 84 CYS A CA 1
ATOM 687 C C . CYS A 1 84 ? 6.691 -5.930 -21.159 1.00 89.62 84 CYS A C 1
ATOM 689 O O . CYS A 1 84 ? 7.346 -5.076 -21.757 1.00 89.62 84 CYS A O 1
ATOM 691 N N . ASP A 1 85 ? 5.744 -6.664 -21.747 1.00 92.19 85 ASP A N 1
ATOM 692 C CA . ASP A 1 85 ? 5.432 -6.607 -23.181 1.00 92.19 85 ASP A CA 1
ATOM 693 C C . ASP A 1 85 ? 4.760 -5.283 -23.588 1.00 92.19 85 ASP A C 1
ATOM 695 O O . ASP A 1 85 ? 4.955 -4.795 -24.702 1.00 92.19 85 ASP A O 1
ATOM 699 N N . ASP A 1 86 ? 3.971 -4.690 -22.684 1.00 93.44 86 ASP A N 1
ATOM 700 C CA . ASP A 1 86 ? 3.267 -3.422 -22.893 1.00 93.44 86 ASP A CA 1
ATOM 701 C C . ASP A 1 86 ? 3.489 -2.470 -21.711 1.00 93.44 86 ASP A C 1
ATOM 703 O O . ASP A 1 86 ? 2.746 -2.439 -20.724 1.00 93.44 86 ASP A O 1
ATOM 707 N N . VAL A 1 87 ? 4.547 -1.666 -21.818 1.00 90.94 87 VAL A N 1
ATOM 708 C CA . VAL A 1 87 ? 4.912 -0.666 -20.806 1.00 90.94 87 VAL A CA 1
ATOM 709 C C . VAL A 1 87 ? 3.842 0.421 -20.674 1.00 90.94 87 VAL A C 1
ATOM 711 O O . VAL A 1 87 ? 3.568 0.869 -19.562 1.00 90.94 87 VAL A O 1
ATOM 714 N N . ALA A 1 88 ? 3.216 0.840 -21.778 1.00 93.88 88 ALA A N 1
ATOM 715 C CA . ALA A 1 88 ? 2.208 1.898 -21.751 1.00 93.88 88 ALA A CA 1
ATOM 716 C C . ALA A 1 88 ? 0.912 1.412 -21.086 1.00 93.88 88 ALA A C 1
ATOM 718 O O . ALA A 1 88 ? 0.351 2.114 -20.241 1.00 93.88 88 ALA A O 1
ATOM 719 N N . GLY A 1 89 ? 0.477 0.191 -21.405 1.00 96.06 89 GLY A N 1
ATOM 720 C CA . GLY A 1 89 ? -0.653 -0.465 -20.751 1.00 96.06 89 GLY A CA 1
ATOM 721 C C . GLY A 1 89 ? -0.411 -0.686 -19.258 1.00 96.06 89 GLY A C 1
ATOM 722 O O . GLY A 1 89 ? -1.270 -0.353 -18.438 1.00 96.06 89 GLY A O 1
ATOM 723 N N . LEU A 1 90 ? 0.780 -1.162 -18.877 1.00 94.12 90 LEU A N 1
ATOM 724 C CA . LEU A 1 90 ? 1.145 -1.325 -17.467 1.00 94.12 90 LEU A CA 1
ATOM 725 C C . LEU A 1 90 ? 1.167 0.017 -16.717 1.00 94.12 90 LEU A C 1
ATOM 727 O O . LEU A 1 90 ? 0.669 0.101 -15.594 1.00 94.12 90 LEU A O 1
ATOM 731 N N . GLN A 1 91 ? 1.695 1.075 -17.335 1.00 93.31 91 GLN A N 1
ATOM 732 C CA . GLN A 1 91 ? 1.703 2.413 -16.744 1.00 93.31 91 GLN A CA 1
ATOM 733 C C . GLN A 1 91 ? 0.275 2.929 -16.514 1.00 93.31 91 GLN A C 1
ATOM 735 O O . GLN A 1 91 ? -0.024 3.408 -15.421 1.00 93.31 91 GLN A O 1
ATOM 740 N N . ALA A 1 92 ? -0.626 2.759 -17.486 1.00 96.56 92 ALA A N 1
ATOM 741 C CA . ALA A 1 92 ? -2.031 3.147 -17.342 1.00 96.56 92 ALA A CA 1
ATOM 742 C C . ALA A 1 92 ? -2.737 2.381 -16.207 1.00 96.56 92 ALA A C 1
ATOM 744 O O . ALA A 1 92 ? -3.526 2.961 -15.457 1.00 96.56 92 ALA A O 1
ATOM 745 N N . ILE A 1 93 ? -2.420 1.092 -16.029 1.00 96.31 93 ILE A N 1
ATOM 746 C CA . ILE A 1 93 ? -2.892 0.299 -14.885 1.00 96.31 93 ILE A CA 1
ATOM 747 C C . ILE A 1 93 ? -2.407 0.929 -13.577 1.00 96.31 93 ILE A C 1
ATOM 749 O O . ILE A 1 93 ? -3.230 1.233 -12.713 1.00 96.31 93 ILE A O 1
ATOM 753 N N . CYS A 1 94 ? -1.103 1.178 -13.440 1.00 93.88 94 CYS A N 1
ATOM 754 C CA . CYS A 1 94 ? -0.525 1.788 -12.241 1.00 93.88 94 CYS A CA 1
ATOM 755 C C . CYS A 1 94 ? -1.134 3.165 -11.928 1.00 93.88 94 CYS A C 1
ATOM 757 O O . CYS A 1 94 ? -1.442 3.447 -10.772 1.00 93.88 94 CYS A O 1
ATOM 759 N N . GLU A 1 95 ? -1.358 4.000 -12.944 1.00 94.81 95 GLU A N 1
ATOM 760 C CA . GLU A 1 95 ? -1.965 5.333 -12.810 1.00 94.81 95 GLU A CA 1
ATOM 761 C C . GLU A 1 95 ? -3.445 5.288 -12.416 1.00 94.81 95 GLU A C 1
ATOM 763 O O . GLU A 1 95 ? -3.941 6.212 -11.771 1.00 94.81 95 GLU A O 1
ATOM 768 N N . SER A 1 96 ? -4.152 4.208 -12.759 1.00 95.75 96 SER A N 1
ATOM 769 C CA . SER A 1 96 ? -5.546 4.010 -12.351 1.00 95.75 96 SER A CA 1
ATOM 770 C C . SER A 1 96 ? -5.698 3.591 -10.883 1.00 95.75 96 SER A C 1
ATOM 772 O O . SER A 1 96 ? -6.791 3.697 -10.317 1.00 95.75 96 SER A O 1
ATOM 774 N N . PHE A 1 97 ? -4.621 3.126 -10.237 1.00 94.56 97 PHE A N 1
ATOM 775 C CA . PHE A 1 97 ? -4.673 2.691 -8.846 1.00 94.56 97 PHE A CA 1
ATOM 776 C C . PHE A 1 97 ? -5.010 3.858 -7.910 1.00 94.56 97 PHE A C 1
ATOM 778 O O . PHE A 1 97 ? -4.444 4.946 -7.987 1.00 94.56 97 PHE A O 1
ATOM 785 N N . GLY A 1 98 ? -5.932 3.632 -6.972 1.00 92.06 98 GLY A N 1
ATOM 786 C CA . GLY A 1 98 ? -6.458 4.716 -6.147 1.00 92.06 98 GLY A CA 1
ATOM 787 C C . GLY A 1 98 ? -7.306 4.248 -4.973 1.00 92.06 98 GLY A C 1
ATOM 788 O O . GLY A 1 98 ? -7.587 3.059 -4.818 1.00 92.06 98 GLY A O 1
ATOM 789 N N . GLY A 1 99 ? -7.733 5.206 -4.145 1.00 91.75 99 GLY A N 1
ATOM 790 C CA . GLY A 1 99 ? -8.427 4.942 -2.879 1.00 91.75 99 GLY A CA 1
ATOM 791 C C . GLY A 1 99 ? -9.705 4.110 -3.017 1.00 91.75 99 GLY A C 1
ATOM 792 O O . GLY A 1 99 ? -9.936 3.237 -2.187 1.00 91.75 99 GLY A O 1
ATOM 793 N N . ALA A 1 100 ? -10.470 4.301 -4.096 1.00 93.81 100 ALA A N 1
ATOM 794 C CA . ALA A 1 100 ? -11.697 3.543 -4.353 1.00 93.81 100 ALA A CA 1
ATOM 795 C C . ALA A 1 100 ? -11.450 2.026 -4.455 1.00 93.81 100 ALA A C 1
ATOM 797 O O . ALA A 1 100 ? -12.255 1.236 -3.970 1.00 93.81 100 ALA A O 1
ATOM 798 N N . HIS A 1 101 ? -10.310 1.606 -5.016 1.00 96.00 101 HIS A N 1
ATOM 799 C CA . HIS A 1 101 ? -9.940 0.191 -5.088 1.00 96.00 101 HIS A CA 1
ATOM 800 C C . HIS A 1 101 ? -9.671 -0.393 -3.694 1.00 96.00 101 HIS A C 1
ATOM 802 O O . HIS A 1 101 ? -10.079 -1.514 -3.395 1.00 96.00 101 HIS A O 1
ATOM 808 N N . ILE A 1 102 ? -8.999 0.370 -2.826 1.00 95.25 102 ILE A N 1
ATOM 809 C CA . ILE A 1 102 ? -8.676 -0.043 -1.451 1.00 95.25 102 ILE A CA 1
ATOM 810 C C . ILE A 1 102 ? -9.950 -0.108 -0.600 1.00 95.25 102 ILE A C 1
ATOM 812 O O . ILE A 1 102 ? -10.123 -1.025 0.201 1.00 95.25 102 ILE A O 1
ATOM 816 N N . GLU A 1 103 ? -10.857 0.848 -0.788 1.00 93.62 103 GLU A N 1
ATOM 817 C CA . GLU A 1 103 ? -12.150 0.885 -0.107 1.00 93.62 103 GLU A CA 1
ATOM 818 C C . GLU A 1 103 ? -13.041 -0.288 -0.534 1.00 93.62 103 GLU A C 1
ATOM 820 O O . GLU A 1 103 ? -13.583 -0.989 0.319 1.00 93.62 103 GLU A O 1
ATOM 825 N N . ALA A 1 104 ? -13.089 -0.595 -1.835 1.00 94.88 104 ALA A N 1
ATOM 826 C CA . ALA A 1 104 ? -13.783 -1.771 -2.352 1.00 94.88 104 ALA A CA 1
ATOM 827 C C . ALA A 1 104 ? -13.210 -3.086 -1.791 1.00 94.88 104 ALA A C 1
ATOM 829 O O . ALA A 1 104 ? -13.977 -3.977 -1.417 1.00 94.88 104 ALA A O 1
ATOM 830 N N . LEU A 1 105 ? -11.878 -3.201 -1.672 1.00 96.00 105 LEU A N 1
ATOM 831 C CA . LEU A 1 105 ? -11.234 -4.347 -1.021 1.00 96.00 105 LEU A CA 1
ATOM 832 C C . LEU A 1 105 ? -11.692 -4.477 0.437 1.00 96.00 105 LEU A C 1
ATOM 834 O O . LEU A 1 105 ? -12.073 -5.567 0.865 1.00 96.00 105 LEU A O 1
ATOM 838 N N . LEU A 1 106 ? -11.678 -3.378 1.197 1.00 93.06 106 LEU A N 1
ATOM 839 C CA . LEU A 1 106 ? -12.092 -3.392 2.597 1.00 93.06 106 LEU A CA 1
ATOM 840 C C . LEU A 1 106 ? -13.546 -3.860 2.744 1.00 93.06 106 LEU A C 1
ATOM 842 O O . LEU A 1 106 ? -13.800 -4.776 3.524 1.00 93.06 106 LEU A O 1
ATOM 846 N N . ILE A 1 107 ? -14.469 -3.276 1.976 1.00 91.12 107 ILE A N 1
ATOM 847 C CA . ILE A 1 107 ? -15.900 -3.617 2.012 1.00 91.12 107 ILE A CA 1
ATOM 848 C C . ILE A 1 107 ? -16.106 -5.099 1.673 1.00 91.12 107 ILE A C 1
ATOM 850 O O . ILE A 1 107 ? -16.767 -5.826 2.416 1.00 91.12 107 ILE A O 1
ATOM 854 N N . LYS A 1 108 ? -15.473 -5.583 0.593 1.00 94.12 108 LYS A N 1
ATOM 855 C CA . LYS A 1 108 ? -15.546 -6.990 0.163 1.00 94.12 108 LYS A CA 1
ATOM 856 C C . LYS A 1 108 ? -15.122 -7.953 1.271 1.00 94.12 108 LYS A C 1
ATOM 858 O O . LYS A 1 108 ? -15.747 -8.997 1.451 1.00 94.12 108 LYS A O 1
ATOM 863 N N . TRP A 1 109 ? -14.046 -7.639 1.989 1.00 93.44 109 TRP A N 1
ATOM 864 C CA . TRP A 1 109 ? -13.496 -8.538 3.004 1.00 93.44 109 TRP A CA 1
ATOM 865 C C . TRP A 1 109 ? -14.121 -8.367 4.389 1.00 93.44 109 TRP A C 1
ATOM 867 O O . TRP A 1 109 ? -14.147 -9.343 5.134 1.00 93.44 109 TRP A O 1
ATOM 877 N N . GLN A 1 110 ? -14.711 -7.214 4.710 1.00 88.50 110 GLN A N 1
ATOM 878 C CA . GLN A 1 110 ? -15.550 -7.044 5.907 1.00 88.50 110 GLN A CA 1
ATOM 879 C C . GLN A 1 110 ? -16.776 -7.958 5.885 1.00 88.50 110 GLN A C 1
ATOM 881 O O . GLN A 1 110 ? -17.111 -8.551 6.901 1.00 88.50 110 GLN A O 1
ATOM 886 N N . GLN A 1 111 ? -17.377 -8.160 4.710 1.00 88.06 111 GLN A N 1
ATOM 887 C CA . GLN A 1 111 ? -18.505 -9.084 4.542 1.00 88.06 111 GLN A CA 1
ATOM 888 C C . GLN A 1 111 ? -18.105 -10.566 4.655 1.00 88.06 111 GLN A C 1
ATOM 890 O O . GLN A 1 111 ? -18.963 -11.431 4.816 1.00 88.06 111 GLN A O 1
ATOM 895 N N . ARG A 1 112 ? -16.809 -10.887 4.534 1.00 91.56 112 ARG A N 1
ATOM 896 C CA . ARG A 1 112 ? -16.294 -12.270 4.533 1.00 91.56 112 ARG A CA 1
ATOM 897 C C . ARG A 1 112 ? -15.622 -12.665 5.842 1.00 91.56 112 ARG A C 1
ATOM 899 O O . ARG A 1 112 ? -15.620 -13.842 6.195 1.00 91.56 112 ARG A O 1
ATOM 906 N N . LEU A 1 113 ? -14.986 -11.713 6.516 1.00 90.94 113 LEU A N 1
ATOM 907 C CA . LEU A 1 113 ? -14.237 -11.945 7.745 1.00 90.94 113 LEU A CA 1
ATOM 908 C C . LEU A 1 113 ? -15.104 -11.623 8.965 1.00 90.94 113 LEU A C 1
ATOM 910 O O . LEU A 1 113 ? -15.933 -10.720 8.903 1.00 90.94 113 LEU A O 1
ATOM 914 N N . PRO A 1 114 ? -14.895 -12.303 10.106 1.00 87.00 114 PRO A N 1
ATOM 915 C CA . PRO A 1 114 ? -15.562 -11.926 11.344 1.00 87.00 114 PRO A CA 1
ATOM 916 C C . PRO A 1 114 ? -15.230 -10.475 11.713 1.00 87.00 114 PRO A C 1
ATOM 918 O O . PRO A 1 114 ? -14.064 -10.149 11.957 1.00 87.00 114 PRO A O 1
ATOM 921 N N . GLN A 1 115 ? -16.249 -9.619 11.782 1.00 80.62 115 GLN A N 1
ATOM 922 C CA . GLN A 1 115 ? -16.101 -8.214 12.151 1.00 80.62 115 GLN A CA 1
ATOM 923 C C . GLN A 1 115 ? -16.888 -7.870 13.428 1.00 80.62 115 GLN A C 1
ATOM 925 O O . GLN A 1 115 ? -17.843 -8.569 13.768 1.00 80.62 115 GLN A O 1
ATOM 930 N N . PRO A 1 116 ? -16.467 -6.840 14.188 1.00 79.81 116 PRO A N 1
ATOM 931 C CA . PRO A 1 116 ? -17.055 -6.534 15.493 1.00 79.81 116 PRO A CA 1
ATOM 932 C C . PRO A 1 116 ? -18.420 -5.838 15.418 1.00 79.81 116 PRO A C 1
ATOM 934 O O . PRO A 1 116 ? -19.055 -5.697 16.459 1.00 79.81 116 PRO A O 1
ATOM 937 N N . PHE A 1 117 ? -18.841 -5.384 14.235 1.00 82.69 117 PHE A N 1
ATOM 938 C CA . PHE A 1 117 ? -20.113 -4.701 14.015 1.00 82.69 117 PHE A CA 1
ATOM 939 C C . PHE A 1 117 ? -21.120 -5.649 13.369 1.00 82.69 117 PHE A C 1
ATOM 941 O O . PHE A 1 117 ? -20.789 -6.390 12.441 1.00 82.69 117 PHE A O 1
ATOM 948 N N . THR A 1 118 ? -22.342 -5.640 13.890 1.00 82.88 118 THR A N 1
ATOM 949 C CA . THR A 1 118 ? -23.485 -6.322 13.279 1.00 82.88 118 THR A CA 1
ATOM 950 C C . THR A 1 118 ? -24.085 -5.468 12.161 1.00 82.88 118 THR A C 1
ATOM 952 O O . THR A 1 118 ? -23.852 -4.263 12.095 1.00 82.88 118 THR A O 1
ATOM 955 N N . GLU A 1 119 ? -24.919 -6.065 11.306 1.00 81.31 119 GLU A N 1
ATOM 956 C CA . GLU A 1 119 ? -25.685 -5.296 10.313 1.00 81.31 119 GLU A CA 1
ATOM 957 C C . GLU A 1 119 ? -26.568 -4.220 10.968 1.00 81.31 119 GLU A C 1
ATOM 959 O O . GLU A 1 119 ? -26.812 -3.171 10.377 1.00 81.31 119 GLU A O 1
ATOM 964 N N . GLU A 1 120 ? -27.048 -4.449 12.194 1.00 84.12 120 GLU A N 1
ATOM 965 C CA . GLU A 1 120 ? -27.822 -3.460 12.946 1.00 84.12 120 GLU A CA 1
ATOM 966 C C . GLU A 1 120 ? -26.948 -2.270 13.379 1.00 84.12 120 GLU A C 1
ATOM 968 O O . GLU A 1 120 ? -27.348 -1.115 13.213 1.00 84.12 120 GLU A O 1
ATOM 973 N N . ASP A 1 121 ? -25.727 -2.534 13.860 1.00 84.69 121 ASP A N 1
ATOM 974 C CA . ASP A 1 121 ? -24.748 -1.500 14.228 1.00 84.69 121 ASP A CA 1
ATOM 975 C C . ASP A 1 121 ? -24.384 -0.606 13.032 1.00 84.69 121 ASP A C 1
ATOM 977 O O . ASP A 1 121 ? -24.246 0.612 13.167 1.00 84.69 121 ASP A O 1
ATOM 981 N N . GLU A 1 122 ? -24.254 -1.198 11.849 1.00 83.19 122 GLU A N 1
ATOM 982 C CA . GLU A 1 122 ? -23.996 -0.474 10.607 1.00 83.19 122 GLU A CA 1
ATOM 983 C C . GLU A 1 122 ? -25.226 0.341 10.174 1.00 83.19 122 GLU A C 1
ATOM 985 O O . GLU A 1 122 ? -25.161 1.572 10.075 1.00 83.19 122 GLU A O 1
ATOM 990 N N . ASN A 1 123 ? -26.370 -0.318 9.973 1.00 81.75 123 ASN A N 1
ATOM 991 C CA . ASN A 1 123 ? -27.560 0.296 9.379 1.00 81.75 123 ASN A CA 1
ATOM 992 C C . ASN A 1 123 ? -28.251 1.316 10.298 1.00 81.75 123 ASN A C 1
ATOM 994 O O . ASN A 1 123 ? -28.720 2.350 9.820 1.00 81.75 123 ASN A O 1
ATOM 998 N N . LEU A 1 124 ? -28.332 1.039 11.604 1.00 76.56 124 LEU A N 1
ATOM 999 C CA . LEU A 1 124 ? -29.005 1.908 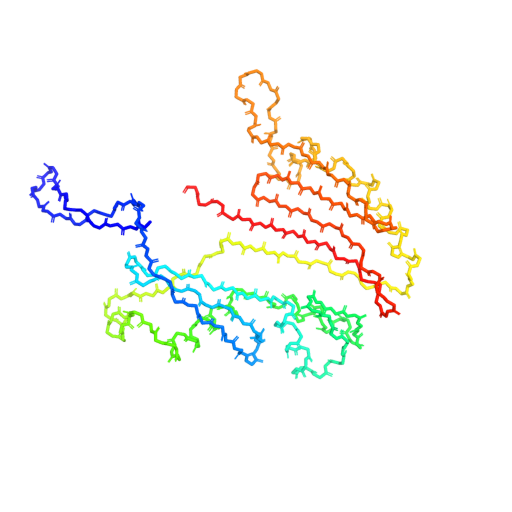12.579 1.00 76.56 124 LEU A CA 1
ATOM 1000 C C . LEU A 1 124 ? -28.018 2.779 13.359 1.00 76.56 124 LEU A C 1
ATOM 1002 O O . LEU A 1 124 ? -28.336 3.920 13.699 1.00 76.56 124 LEU A O 1
ATOM 1006 N N . GLY A 1 125 ? -26.831 2.246 13.658 1.00 75.06 125 GLY A N 1
ATOM 1007 C CA . GLY A 1 125 ? -25.810 2.926 14.458 1.00 75.06 125 GLY A CA 1
ATOM 1008 C C . GLY A 1 125 ? -24.824 3.771 13.649 1.00 75.06 125 GLY A C 1
ATOM 1009 O O . GLY A 1 125 ? -24.141 4.623 14.223 1.00 75.06 125 GLY A O 1
ATOM 1010 N N . GLY A 1 126 ? -24.749 3.572 12.328 1.00 81.00 126 GLY A N 1
ATOM 1011 C CA . GLY A 1 126 ? -23.808 4.274 11.457 1.00 81.00 126 GLY A CA 1
ATOM 1012 C C . GLY A 1 126 ? -22.342 3.902 11.713 1.00 81.00 126 GLY A C 1
ATOM 1013 O O . GLY A 1 126 ? -21.444 4.705 11.437 1.00 81.00 126 GLY A O 1
ATOM 1014 N N . TYR A 1 127 ? -22.082 2.730 12.298 1.00 82.31 127 TYR A N 1
ATOM 1015 C CA . TYR A 1 127 ? -20.743 2.311 12.706 1.00 82.31 127 TYR A CA 1
ATOM 1016 C C . TYR A 1 127 ? -19.980 1.646 11.557 1.00 82.31 127 TYR A C 1
ATOM 1018 O O . TYR A 1 127 ? -19.976 0.430 11.424 1.00 82.31 127 TYR A O 1
ATOM 1026 N N . TYR A 1 128 ? -19.273 2.458 10.769 1.00 82.56 128 TYR A N 1
ATOM 1027 C CA . TYR A 1 128 ? -18.429 1.987 9.668 1.00 82.56 128 TYR A CA 1
ATOM 1028 C C . TYR A 1 128 ? -16.955 2.316 9.893 1.00 82.56 128 TYR A C 1
ATOM 1030 O O . TYR A 1 128 ? -16.593 3.299 10.551 1.00 82.56 128 TYR A O 1
ATOM 1038 N N . TYR A 1 129 ? -16.077 1.521 9.284 1.00 85.88 129 TYR A N 1
ATOM 1039 C CA . TYR A 1 129 ? -14.668 1.875 9.191 1.00 85.88 129 TYR A CA 1
ATOM 1040 C C . TYR A 1 129 ? -14.464 2.989 8.166 1.00 85.88 129 TYR A C 1
ATOM 1042 O O . TYR A 1 129 ? -14.664 2.790 6.974 1.00 85.88 129 TYR A O 1
ATOM 1050 N N . GLN A 1 130 ? -13.973 4.139 8.625 1.00 85.19 130 GLN A N 1
ATOM 1051 C CA . GLN A 1 130 ? -13.470 5.179 7.736 1.00 85.19 130 GLN A CA 1
ATOM 1052 C C . GLN A 1 130 ? -11.970 4.983 7.498 1.00 85.19 130 GLN A C 1
ATOM 1054 O O . GLN A 1 130 ? -11.173 4.956 8.444 1.00 85.19 130 GLN A O 1
ATOM 1059 N N . LEU A 1 131 ? -11.582 4.858 6.230 1.00 86.75 131 LEU A N 1
ATOM 1060 C CA . LEU A 1 131 ? -10.186 4.707 5.841 1.00 86.75 131 LEU A CA 1
ATOM 1061 C C . LEU A 1 131 ? -9.423 6.029 5.973 1.00 86.75 131 LEU A C 1
ATOM 1063 O O . LEU A 1 131 ? -9.895 7.101 5.602 1.00 86.75 131 LEU A O 1
ATOM 1067 N N . ALA A 1 132 ? -8.199 5.930 6.483 1.00 86.69 132 ALA A N 1
ATOM 1068 C CA . ALA A 1 132 ? -7.222 7.006 6.476 1.00 86.69 132 ALA A CA 1
ATOM 1069 C C . ALA A 1 132 ? -5.844 6.413 6.177 1.00 86.69 132 ALA A C 1
ATOM 1071 O O . ALA A 1 132 ? -5.507 5.338 6.677 1.00 86.69 132 ALA A O 1
ATOM 1072 N N . LEU A 1 133 ? -5.041 7.123 5.386 1.00 84.56 133 LEU A N 1
ATOM 1073 C CA . LEU A 1 133 ? -3.670 6.716 5.092 1.00 84.56 133 LEU A CA 1
ATOM 1074 C C . LEU A 1 133 ? -2.790 6.950 6.326 1.00 84.56 133 LEU A C 1
ATOM 1076 O O . LEU A 1 133 ? -2.565 8.089 6.732 1.00 84.56 133 LEU A O 1
ATOM 1080 N N . ASP A 1 134 ? -2.316 5.862 6.932 1.00 82.75 134 ASP A N 1
ATOM 1081 C CA . ASP A 1 134 ? -1.354 5.892 8.045 1.00 82.75 134 ASP A CA 1
ATOM 1082 C C . ASP A 1 134 ? 0.087 5.940 7.510 1.00 82.75 134 ASP A C 1
ATOM 1084 O O . ASP A 1 134 ? 0.893 6.795 7.889 1.00 82.75 134 ASP A O 1
ATOM 1088 N N . GLN A 1 135 ? 0.382 5.056 6.555 1.00 83.06 135 GLN A N 1
ATOM 1089 C CA . GLN A 1 135 ? 1.646 4.983 5.834 1.00 83.06 135 GLN A CA 1
ATOM 1090 C C . GLN A 1 135 ? 1.371 4.707 4.352 1.00 83.06 135 GLN A C 1
ATOM 1092 O O . GLN A 1 135 ? 0.504 3.894 4.033 1.00 83.06 135 GLN A O 1
ATOM 1097 N N . ALA A 1 136 ? 2.108 5.372 3.465 1.00 83.25 136 ALA A N 1
ATOM 1098 C CA . ALA A 1 136 ? 2.095 5.107 2.031 1.00 83.25 136 ALA A CA 1
ATOM 1099 C C . ALA A 1 136 ? 3.533 5.074 1.505 1.00 83.25 136 ALA A C 1
ATOM 1101 O O . ALA A 1 136 ? 4.311 5.993 1.767 1.00 83.25 136 ALA A O 1
ATOM 1102 N N . GLU A 1 137 ? 3.865 4.019 0.766 1.00 83.19 137 GLU A N 1
ATOM 1103 C CA . GLU A 1 137 ? 5.132 3.886 0.053 1.00 83.19 137 GLU A CA 1
ATOM 1104 C C . GLU A 1 137 ? 4.848 3.969 -1.447 1.00 83.19 137 GLU A C 1
ATOM 1106 O O . GLU A 1 137 ? 4.108 3.150 -1.991 1.00 83.19 137 GLU A O 1
ATOM 1111 N N . PHE A 1 138 ? 5.406 4.981 -2.105 1.00 80.69 138 PHE A N 1
ATOM 1112 C CA . PHE A 1 138 ? 5.315 5.157 -3.551 1.00 80.69 138 PHE A CA 1
ATOM 1113 C C . PHE A 1 138 ? 6.602 4.667 -4.190 1.00 80.69 138 PHE A C 1
ATOM 1115 O O . PHE A 1 138 ? 7.681 4.949 -3.667 1.00 80.69 138 PHE A O 1
ATOM 1122 N N . CYS A 1 139 ? 6.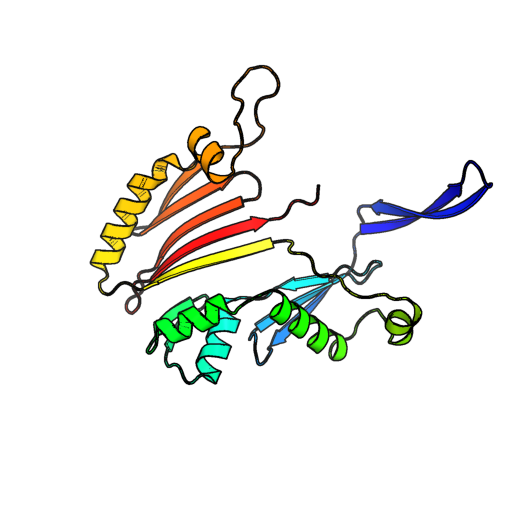487 3.963 -5.313 1.00 79.00 139 CYS A N 1
ATOM 1123 C CA . CYS A 1 139 ? 7.635 3.523 -6.085 1.00 79.00 139 CYS A CA 1
ATOM 1124 C C . CYS A 1 139 ? 7.557 4.043 -7.519 1.00 79.00 139 CYS A C 1
ATOM 1126 O O . CYS A 1 139 ? 6.504 3.955 -8.147 1.00 79.00 139 CYS A O 1
ATOM 1128 N N . LEU A 1 140 ? 8.674 4.556 -8.031 1.00 78.44 140 LEU A N 1
ATOM 1129 C CA . LEU A 1 140 ? 8.874 4.794 -9.454 1.00 78.44 140 LEU A CA 1
ATOM 1130 C C . LEU A 1 140 ? 9.980 3.866 -9.947 1.00 78.44 140 LEU A C 1
ATOM 1132 O O . LEU A 1 140 ? 11.146 4.042 -9.583 1.00 78.44 140 LEU A O 1
ATOM 1136 N N . THR A 1 141 ? 9.609 2.890 -10.773 1.00 76.50 141 THR A N 1
ATOM 1137 C CA . THR A 1 141 ? 10.549 1.945 -11.376 1.00 76.50 141 THR A CA 1
ATOM 1138 C C . THR A 1 141 ? 10.835 2.332 -12.821 1.00 76.50 141 THR A C 1
ATOM 1140 O O . THR A 1 141 ? 9.932 2.369 -13.650 1.00 76.50 141 THR A O 1
ATOM 1143 N N . HIS A 1 142 ? 12.102 2.596 -13.129 1.00 76.62 142 HIS A N 1
ATOM 1144 C CA . HIS A 1 142 ? 12.578 2.808 -14.491 1.00 76.62 142 HIS A CA 1
ATOM 1145 C C . HIS A 1 142 ? 13.213 1.523 -15.012 1.00 76.62 142 HIS A C 1
ATOM 1147 O O . HIS A 1 142 ? 14.157 1.010 -14.404 1.00 76.62 142 HIS A O 1
ATOM 1153 N N . MET A 1 143 ? 12.709 1.042 -16.146 1.00 75.62 143 MET A N 1
ATOM 1154 C CA . MET A 1 143 ? 13.250 -0.107 -16.867 1.00 75.62 143 MET A CA 1
ATOM 1155 C C . MET A 1 143 ? 14.264 0.382 -17.894 1.00 75.62 143 MET A C 1
ATOM 1157 O O . MET A 1 143 ? 13.919 1.152 -18.790 1.00 75.62 143 MET A O 1
ATOM 1161 N N . LEU A 1 144 ? 15.522 -0.026 -17.741 1.00 75.88 144 LEU A N 1
ATOM 1162 C CA . LEU A 1 144 ? 16.612 0.413 -18.607 1.00 75.88 144 LEU A CA 1
ATOM 1163 C C . LEU A 1 144 ? 17.024 -0.700 -19.568 1.00 75.88 144 LEU A C 1
ATOM 1165 O O . LEU A 1 144 ? 17.094 -1.871 -19.204 1.00 75.88 144 LEU A O 1
ATOM 1169 N N . ASP A 1 145 ? 17.333 -0.309 -20.800 1.00 73.56 145 ASP A N 1
ATOM 1170 C CA . ASP A 1 145 ? 17.682 -1.208 -21.902 1.00 73.56 145 ASP A CA 1
ATOM 1171 C C . ASP A 1 145 ? 19.016 -1.936 -21.682 1.00 73.56 145 ASP A C 1
ATOM 1173 O O . ASP A 1 145 ? 19.213 -3.060 -22.145 1.00 73.56 145 ASP A O 1
ATOM 1177 N N . LYS A 1 146 ? 19.956 -1.281 -20.990 1.00 75.00 146 LYS A N 1
ATOM 1178 C CA . LYS A 1 146 ? 21.314 -1.779 -20.764 1.00 75.00 146 LYS A CA 1
ATOM 1179 C C . LYS A 1 146 ? 21.738 -1.603 -19.306 1.00 75.00 146 LYS A C 1
ATOM 1181 O O . LYS A 1 146 ? 21.513 -0.539 -18.724 1.00 75.00 146 LYS A O 1
ATOM 1186 N N . PRO A 1 147 ? 22.500 -2.561 -18.744 1.00 69.88 147 PRO A N 1
ATOM 1187 C CA . PRO A 1 147 ? 23.002 -2.454 -17.374 1.00 69.88 147 PRO A CA 1
ATOM 1188 C C . PRO A 1 147 ? 23.904 -1.230 -17.164 1.00 69.88 147 PRO A C 1
ATOM 1190 O O . PRO A 1 147 ? 23.900 -0.618 -16.097 1.00 69.88 147 PRO A O 1
ATOM 1193 N N . VAL A 1 148 ? 24.675 -0.848 -18.191 1.00 78.00 148 VAL A N 1
ATOM 1194 C CA . VAL A 1 148 ? 25.559 0.325 -18.128 1.00 78.00 148 VAL A CA 1
ATOM 1195 C C . VAL A 1 148 ? 24.771 1.632 -18.013 1.00 78.00 148 VAL A C 1
ATOM 1197 O O . VAL A 1 148 ? 25.190 2.519 -17.272 1.00 78.00 148 VAL A O 1
ATOM 1200 N N . SER A 1 149 ? 23.608 1.726 -18.668 1.00 77.88 149 SER A N 1
ATOM 1201 C CA . SER A 1 149 ? 22.720 2.889 -18.586 1.00 77.88 149 SER A CA 1
ATOM 1202 C C .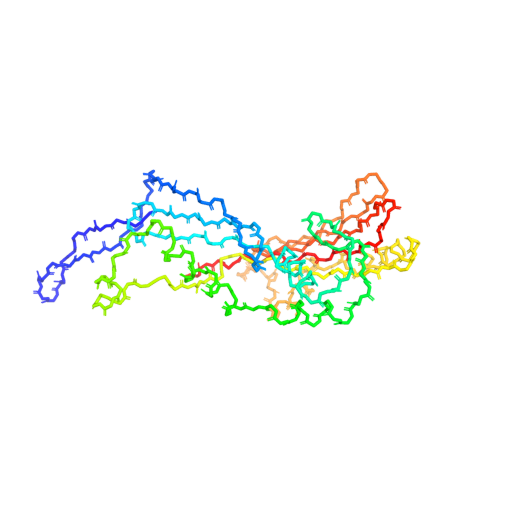 SER A 1 149 ? 22.256 3.108 -17.146 1.00 77.88 149 SER A C 1
ATOM 1204 O O . SER A 1 149 ? 22.308 4.230 -16.653 1.00 77.88 149 SER A O 1
ATOM 1206 N N . GLY A 1 150 ? 21.892 2.032 -16.438 1.00 72.44 150 GLY A N 1
ATOM 1207 C CA . GLY A 1 150 ? 21.481 2.107 -15.032 1.00 72.44 150 GLY A CA 1
ATOM 1208 C C . GLY A 1 150 ? 22.584 2.540 -14.089 1.00 72.44 150 GLY A C 1
ATOM 1209 O O . GLY A 1 150 ? 22.340 3.326 -13.175 1.00 72.44 150 GLY A O 1
ATOM 1210 N N . ARG A 1 151 ? 23.821 2.117 -14.355 1.00 73.56 151 ARG A N 1
ATOM 1211 C CA . ARG A 1 151 ? 24.973 2.535 -13.557 1.00 73.56 151 ARG A CA 1
ATOM 1212 C C . ARG A 1 151 ? 25.303 4.014 -13.753 1.00 73.56 151 ARG A C 1
ATOM 1214 O O . ARG A 1 151 ? 25.447 4.724 -12.764 1.00 73.56 151 ARG A O 1
ATOM 1221 N N . ILE A 1 152 ? 25.344 4.481 -15.003 1.00 79.94 152 ILE A N 1
ATOM 1222 C CA . ILE A 1 152 ? 25.568 5.900 -15.330 1.00 79.94 152 ILE A CA 1
ATOM 1223 C C . ILE A 1 152 ? 24.454 6.764 -14.731 1.00 79.94 152 ILE A C 1
ATOM 1225 O O . ILE A 1 152 ? 24.730 7.775 -14.091 1.00 79.94 152 ILE A O 1
ATOM 1229 N N . PHE A 1 153 ? 23.197 6.345 -14.895 1.00 74.75 153 PHE A N 1
ATOM 1230 C CA . PHE A 1 153 ? 22.051 7.065 -14.354 1.00 74.75 153 PHE A CA 1
ATOM 1231 C C . PHE A 1 153 ? 22.111 7.162 -12.826 1.00 74.75 153 PHE A C 1
ATOM 1233 O O . PHE A 1 153 ? 21.951 8.248 -12.276 1.00 74.75 153 PHE A O 1
ATOM 1240 N N . LEU A 1 154 ? 22.386 6.052 -12.133 1.00 73.19 154 LEU A N 1
ATOM 1241 C CA . LEU A 1 154 ? 22.511 6.041 -10.676 1.00 73.19 154 LEU A CA 1
ATOM 1242 C C . LEU A 1 154 ? 23.650 6.952 -10.199 1.00 73.19 154 LEU A C 1
ATOM 1244 O O . LEU A 1 154 ? 23.462 7.705 -9.247 1.00 73.19 154 LEU A O 1
ATOM 1248 N N . GLU A 1 155 ? 24.819 6.892 -10.840 1.00 75.50 155 GLU A N 1
ATOM 1249 C CA . GLU A 1 155 ? 25.962 7.749 -10.502 1.00 75.50 155 GLU A CA 1
ATOM 1250 C C . GLU A 1 155 ? 25.602 9.236 -10.647 1.00 75.50 155 GLU A C 1
ATOM 1252 O O . GLU A 1 155 ? 25.866 10.022 -9.733 1.00 75.50 155 GLU A O 1
ATOM 1257 N N . GLN A 1 156 ? 24.915 9.600 -11.734 1.00 79.94 156 GLN A N 1
ATOM 1258 C C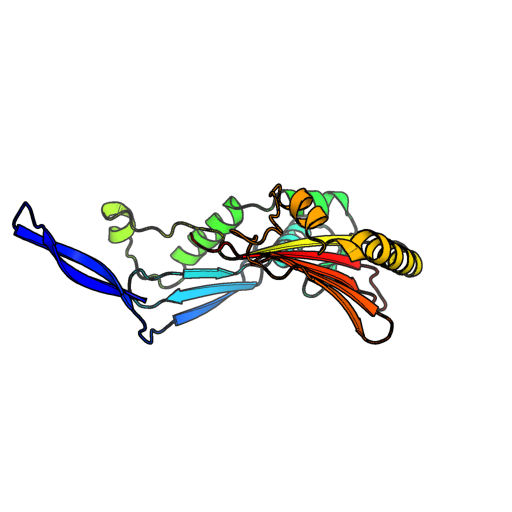A . GLN A 1 156 ? 24.432 10.960 -11.975 1.00 79.94 156 GLN A CA 1
ATOM 1259 C C . GLN A 1 156 ? 23.396 11.389 -10.924 1.00 79.94 156 GLN A C 1
ATOM 1261 O O . GLN A 1 156 ? 23.521 12.453 -10.323 1.00 79.94 156 GLN A O 1
ATOM 1266 N N . VAL A 1 157 ? 22.407 10.538 -10.632 1.00 75.75 157 VAL A N 1
ATOM 1267 C CA . VAL A 1 157 ? 21.366 10.823 -9.634 1.00 75.75 157 VAL A CA 1
ATOM 1268 C C . VAL A 1 157 ? 21.949 10.968 -8.236 1.00 75.75 157 VAL A C 1
ATOM 1270 O O . VAL A 1 157 ? 21.543 11.873 -7.508 1.00 75.75 157 VAL A O 1
ATOM 1273 N N . ILE A 1 158 ? 22.913 10.129 -7.851 1.00 72.75 158 ILE A N 1
ATOM 1274 C CA . ILE A 1 158 ? 23.612 10.263 -6.569 1.00 72.75 158 ILE A CA 1
ATOM 1275 C C . ILE A 1 158 ? 24.380 11.585 -6.521 1.00 72.75 158 ILE A C 1
ATOM 1277 O O . ILE A 1 158 ? 24.316 12.270 -5.500 1.00 72.75 158 ILE A O 1
ATOM 1281 N N . ALA A 1 159 ? 25.080 11.956 -7.597 1.00 76.31 159 ALA A N 1
ATOM 1282 C CA . ALA A 1 159 ? 25.812 13.217 -7.666 1.00 76.31 159 ALA A CA 1
ATOM 1283 C C . ALA A 1 159 ? 24.871 14.427 -7.535 1.00 76.31 159 ALA A C 1
ATOM 1285 O O . ALA A 1 159 ? 25.115 15.307 -6.705 1.00 76.31 159 ALA A O 1
ATOM 1286 N N . ASP A 1 160 ? 23.759 14.427 -8.269 1.00 74.31 160 ASP A N 1
ATOM 1287 C CA . ASP A 1 160 ? 22.788 15.524 -8.287 1.00 74.31 160 ASP A CA 1
ATOM 1288 C C . ASP A 1 160 ? 21.990 15.629 -6.972 1.00 74.31 160 ASP A C 1
ATOM 1290 O O . ASP A 1 160 ? 21.626 16.728 -6.538 1.00 74.31 160 ASP A O 1
ATOM 1294 N N . ASN A 1 161 ? 21.743 14.499 -6.297 1.00 69.25 161 ASN A N 1
ATOM 1295 C CA . ASN A 1 161 ? 20.911 14.424 -5.091 1.00 69.25 161 ASN A CA 1
ATOM 1296 C C . ASN A 1 161 ? 21.699 14.231 -3.788 1.00 69.25 161 ASN A C 1
ATOM 1298 O O . ASN A 1 161 ? 21.093 14.110 -2.719 1.00 69.25 161 ASN A O 1
ATOM 1302 N N . LEU A 1 162 ? 23.035 14.282 -3.817 1.00 69.94 162 LEU A N 1
ATOM 1303 C CA . LEU A 1 162 ? 23.879 14.169 -2.618 1.00 69.94 162 LEU A CA 1
ATOM 1304 C C . LEU A 1 162 ? 23.475 15.190 -1.532 1.00 69.94 162 LEU A C 1
ATOM 1306 O O . LEU A 1 162 ? 23.472 14.910 -0.329 1.00 69.94 162 LEU A O 1
ATOM 1310 N N . ASP A 1 163 ? 23.052 16.370 -1.984 1.00 68.50 163 ASP A N 1
ATOM 1311 C CA . ASP A 1 163 ? 22.662 17.506 -1.158 1.00 68.50 163 ASP A CA 1
ATOM 1312 C C . ASP A 1 163 ? 21.149 17.608 -0.886 1.00 68.50 163 ASP A C 1
ATOM 1314 O O . ASP A 1 163 ? 20.719 18.580 -0.261 1.00 68.50 163 ASP A O 1
ATOM 1318 N N . VAL A 1 164 ? 20.327 16.625 -1.287 1.00 68.62 164 VAL A N 1
ATOM 1319 C CA . VAL A 1 164 ? 18.862 16.631 -1.056 1.00 68.62 164 VAL A CA 1
ATOM 1320 C C . VAL A 1 164 ? 18.512 16.834 0.416 1.00 68.62 164 VAL A C 1
ATOM 1322 O O . VAL A 1 164 ? 17.601 17.590 0.750 1.00 68.62 164 VAL A O 1
ATOM 1325 N N . GLY A 1 165 ? 19.277 16.216 1.315 1.00 59.66 165 GLY A N 1
ATOM 1326 C CA . GLY A 1 165 ? 19.103 16.354 2.752 1.00 59.66 165 GLY A CA 1
ATOM 1327 C C . GLY A 1 165 ? 19.514 17.716 3.312 1.00 59.66 165 GLY A C 1
ATOM 1328 O O . GLY A 1 165 ? 19.310 17.930 4.505 1.00 59.66 165 GLY A O 1
ATOM 1329 N N . ARG A 1 166 ? 20.087 18.646 2.527 1.00 69.88 166 ARG A N 1
ATOM 1330 C CA . ARG A 1 166 ? 20.434 19.989 3.019 1.00 69.88 166 ARG A CA 1
ATOM 1331 C C . ARG A 1 166 ? 19.165 20.785 3.341 1.00 69.88 166 ARG A C 1
ATOM 1333 O O . ARG A 1 166 ? 18.186 20.713 2.598 1.00 69.88 166 ARG A O 1
ATOM 1340 N N . PRO A 1 167 ? 19.180 21.625 4.391 1.00 64.69 167 PRO A N 1
ATOM 1341 C CA . PRO A 1 167 ? 17.978 22.333 4.824 1.00 64.69 167 PRO A CA 1
ATOM 1342 C C . PRO A 1 167 ? 17.327 23.211 3.746 1.00 64.69 167 PRO A C 1
ATOM 1344 O O . PRO A 1 167 ? 16.109 23.339 3.742 1.00 64.69 167 PRO A O 1
ATOM 1347 N N . ASP A 1 168 ? 18.107 23.779 2.823 1.00 66.25 168 ASP A N 1
ATOM 1348 C CA . ASP A 1 168 ? 17.586 24.667 1.772 1.00 66.25 168 ASP A CA 1
ATOM 1349 C C . ASP A 1 168 ? 16.882 23.879 0.650 1.00 66.25 168 ASP A C 1
ATOM 1351 O O . ASP A 1 168 ? 15.912 24.355 0.066 1.00 66.25 168 ASP A O 1
ATOM 1355 N N . LYS A 1 169 ? 17.308 22.633 0.398 1.00 67.88 169 LYS A N 1
ATOM 1356 C CA . LYS A 1 169 ? 16.653 21.714 -0.547 1.00 67.88 169 LYS A CA 1
ATOM 1357 C C . LYS A 1 169 ? 15.408 21.080 0.068 1.00 67.88 169 LYS A C 1
ATOM 1359 O O . LYS A 1 169 ? 14.363 21.061 -0.570 1.00 67.88 169 LYS A O 1
ATOM 1364 N N . VAL A 1 170 ? 15.468 20.684 1.340 1.00 66.69 170 VAL A N 1
ATOM 1365 C CA . VAL A 1 170 ? 14.280 20.256 2.101 1.00 66.69 170 VAL A CA 1
ATOM 1366 C C . VAL A 1 170 ? 13.249 21.387 2.196 1.00 66.69 170 VAL A C 1
ATOM 1368 O O . VAL A 1 170 ? 12.051 21.143 2.093 1.00 66.69 170 VAL A O 1
ATOM 1371 N N . ALA A 1 171 ? 13.688 22.640 2.340 1.00 64.81 171 ALA A N 1
ATOM 1372 C CA . ALA A 1 171 ? 12.788 23.789 2.309 1.00 64.81 171 ALA A CA 1
ATOM 1373 C C . ALA A 1 171 ? 12.024 23.900 0.982 1.00 64.81 171 ALA A C 1
ATOM 1375 O O . ALA A 1 171 ? 10.828 24.186 0.994 1.00 64.81 171 ALA A O 1
ATOM 1376 N N . LEU A 1 172 ? 12.702 23.645 -0.140 1.00 66.94 172 LEU A N 1
ATOM 1377 C CA . LEU A 1 172 ? 12.119 23.676 -1.479 1.00 66.94 172 LEU A CA 1
ATOM 1378 C C . LEU A 1 172 ? 11.162 22.496 -1.718 1.00 66.94 172 LEU A C 1
ATOM 1380 O O . LEU A 1 172 ? 10.021 22.717 -2.106 1.00 66.94 172 LEU A O 1
ATOM 1384 N N . ILE A 1 173 ? 11.593 21.266 -1.413 1.00 65.56 173 ILE A N 1
ATOM 1385 C CA . ILE A 1 173 ? 10.810 20.033 -1.629 1.00 65.56 173 ILE A CA 1
ATOM 1386 C C . ILE A 1 173 ? 9.520 20.032 -0.799 1.00 65.56 173 ILE A C 1
ATOM 1388 O O . ILE A 1 173 ? 8.460 19.663 -1.291 1.00 65.56 173 ILE A O 1
ATOM 1392 N N . PHE A 1 174 ? 9.594 20.464 0.463 1.00 66.88 174 PHE A N 1
ATOM 1393 C CA . PHE A 1 174 ? 8.452 20.446 1.382 1.00 66.88 174 PHE A CA 1
ATOM 1394 C C . PHE A 1 174 ? 7.756 21.814 1.508 1.00 66.88 174 PHE A C 1
ATOM 1396 O O . PHE A 1 174 ? 6.949 21.999 2.422 1.00 66.88 174 PHE A O 1
ATOM 1403 N N . GLY A 1 175 ? 8.103 22.792 0.657 1.00 65.00 175 GLY A N 1
ATOM 1404 C CA . GLY A 1 175 ? 7.507 24.135 0.660 1.00 65.00 175 GLY A CA 1
ATOM 1405 C C . GLY A 1 175 ? 7.589 24.857 2.012 1.00 65.00 175 GLY A C 1
ATOM 1406 O O . GLY A 1 175 ? 6.664 25.568 2.404 1.00 65.00 175 GLY A O 1
ATOM 1407 N N . ARG A 1 176 ? 8.665 24.643 2.782 1.00 69.50 176 ARG A N 1
ATOM 1408 C CA . ARG A 1 176 ? 8.764 25.070 4.186 1.00 69.50 176 ARG A CA 1
ATOM 1409 C C . ARG A 1 176 ? 9.987 25.928 4.449 1.00 69.50 176 ARG A C 1
ATOM 1411 O O . ARG A 1 176 ? 11.114 25.519 4.213 1.00 69.50 176 ARG A O 1
ATOM 1418 N N . ARG A 1 177 ? 9.800 27.067 5.116 1.00 70.75 177 ARG A N 1
ATOM 1419 C CA . ARG A 1 177 ? 10.927 27.875 5.596 1.00 70.75 177 ARG A CA 1
ATOM 1420 C C . ARG A 1 177 ? 11.673 27.159 6.728 1.00 70.75 177 ARG A C 1
ATOM 1422 O O . ARG A 1 177 ? 11.105 26.915 7.796 1.00 70.75 177 ARG A O 1
ATOM 1429 N N . VAL A 1 178 ? 12.948 26.836 6.505 1.00 71.94 178 VAL A N 1
ATOM 1430 C CA . VAL A 1 178 ? 13.821 26.273 7.543 1.00 71.94 178 VAL A CA 1
ATOM 1431 C C . VAL A 1 178 ? 14.522 27.398 8.301 1.00 71.94 178 VAL A C 1
ATOM 1433 O O . VAL A 1 178 ? 15.295 28.174 7.743 1.00 71.94 178 VAL A O 1
ATOM 1436 N N . HIS A 1 179 ? 14.257 27.484 9.601 1.00 7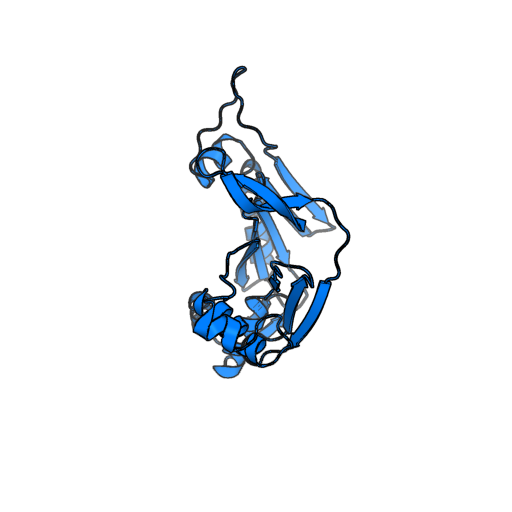2.62 179 HIS A N 1
ATOM 1437 C CA . HIS A 1 179 ? 14.864 28.452 10.503 1.00 72.62 179 HIS A CA 1
ATOM 1438 C C . HIS A 1 179 ? 16.074 27.826 11.198 1.00 72.62 179 HIS A C 1
ATOM 1440 O O . HIS A 1 179 ? 15.930 26.899 11.993 1.00 72.62 179 HIS A O 1
ATOM 1446 N N . ARG A 1 180 ? 17.270 28.361 10.925 1.00 68.56 180 ARG A N 1
ATOM 1447 C CA . ARG A 1 180 ? 18.535 27.964 11.579 1.00 68.56 180 ARG A CA 1
ATOM 1448 C C . ARG A 1 180 ? 18.935 28.887 12.745 1.00 68.56 180 ARG A C 1
ATOM 1450 O O . ARG A 1 180 ? 20.044 28.799 13.254 1.00 68.56 180 ARG A O 1
ATOM 1457 N N . GLY A 1 181 ? 18.052 29.809 13.137 1.00 68.81 181 GLY A N 1
ATOM 1458 C CA . GLY A 1 181 ? 18.323 30.810 14.170 1.00 68.81 181 GLY A CA 1
ATOM 1459 C C . GLY A 1 181 ? 18.283 30.257 15.600 1.00 68.81 181 GLY A C 1
ATOM 1460 O O . GLY A 1 181 ? 17.683 29.220 15.872 1.00 68.81 181 GLY A O 1
ATOM 1461 N N . ARG A 1 182 ? 18.877 31.004 16.541 1.00 62.91 182 ARG A N 1
ATOM 1462 C CA . ARG A 1 182 ? 18.962 30.644 17.972 1.00 62.91 182 ARG A CA 1
ATOM 1463 C C . ARG A 1 182 ? 17.598 30.579 18.677 1.00 62.91 182 ARG A C 1
ATOM 1465 O O . ARG A 1 182 ? 17.441 29.832 19.636 1.00 62.91 182 ARG A O 1
ATOM 1472 N N . LYS A 1 183 ? 16.606 31.354 18.220 1.00 59.44 183 LYS A N 1
ATOM 1473 C CA . LYS A 1 183 ? 15.221 31.309 18.719 1.00 59.44 183 LYS A CA 1
ATOM 1474 C C . LYS A 1 183 ? 14.351 30.536 17.725 1.00 59.44 183 LYS A C 1
ATOM 1476 O O . LYS A 1 183 ? 14.255 30.937 16.571 1.00 59.44 183 LYS A O 1
ATOM 1481 N N . ARG A 1 184 ? 13.692 29.471 18.201 1.00 64.75 184 ARG A N 1
ATOM 1482 C CA . ARG A 1 184 ? 12.777 28.602 17.429 1.00 64.75 184 ARG A CA 1
ATOM 1483 C C . ARG A 1 184 ? 13.418 27.973 16.169 1.00 64.75 184 ARG A C 1
ATOM 1485 O O . ARG A 1 184 ? 12.890 28.161 15.071 1.00 64.75 184 ARG A O 1
ATOM 1492 N N . PRO A 1 185 ? 14.532 27.225 16.297 1.00 74.62 185 PRO A N 1
ATOM 1493 C CA . PRO A 1 185 ? 15.083 26.486 15.164 1.00 74.62 185 PRO A CA 1
ATOM 1494 C C . PRO A 1 185 ? 14.078 25.440 14.671 1.00 74.62 185 PRO A C 1
ATOM 1496 O O . PRO A 1 185 ? 13.312 24.886 15.462 1.00 74.62 185 PRO A O 1
ATOM 1499 N N . THR A 1 186 ? 14.072 25.152 13.369 1.00 67.31 186 THR A N 1
ATOM 1500 C CA . THR A 1 186 ? 13.219 24.093 12.815 1.00 67.31 186 THR A CA 1
ATOM 1501 C C . THR A 1 186 ? 13.662 22.734 13.372 1.00 67.31 186 THR A C 1
ATOM 1503 O O . THR A 1 186 ? 14.791 22.321 13.107 1.00 67.31 186 THR A O 1
ATOM 1506 N N . PRO A 1 187 ? 12.803 22.019 14.124 1.00 61.47 187 PRO A N 1
ATOM 1507 C CA . PRO A 1 187 ? 13.167 20.732 14.702 1.00 61.47 187 PRO A CA 1
ATOM 1508 C C . PRO A 1 187 ? 13.227 19.641 13.621 1.00 61.47 187 PRO A C 1
ATOM 1510 O O . PRO A 1 187 ? 12.305 19.507 12.811 1.00 61.47 187 PRO A O 1
ATOM 1513 N N . GLY A 1 188 ? 14.301 18.849 13.627 1.00 63.97 188 GLY A N 1
ATOM 1514 C CA . GLY A 1 188 ? 14.518 17.720 12.718 1.00 63.97 188 GLY A CA 1
ATOM 1515 C C . GLY A 1 188 ? 16.004 17.445 12.477 1.00 63.97 188 GLY A C 1
ATOM 1516 O O . GLY A 1 188 ? 16.836 18.336 12.627 1.00 63.97 188 GLY A O 1
ATOM 1517 N N . ARG A 1 189 ? 16.348 16.205 12.108 1.00 62.19 189 ARG A N 1
ATOM 1518 C CA . ARG A 1 189 ? 17.669 15.883 11.548 1.00 62.19 189 ARG A CA 1
ATOM 1519 C C . ARG A 1 189 ? 17.566 15.963 10.028 1.00 62.19 189 ARG A C 1
ATOM 1521 O O . ARG A 1 189 ? 16.691 15.335 9.447 1.00 62.19 189 ARG A O 1
ATOM 1528 N N . PHE A 1 190 ? 18.449 16.749 9.429 1.00 68.25 190 PHE A N 1
ATOM 1529 C CA . PHE A 1 190 ? 18.606 16.918 7.989 1.00 68.25 190 PHE A CA 1
ATOM 1530 C C . PHE A 1 190 ? 19.794 16.053 7.572 1.00 68.25 190 PHE A C 1
ATOM 1532 O O . PHE A 1 190 ? 20.920 16.344 7.981 1.00 68.25 190 PHE A O 1
ATOM 1539 N N . ARG A 1 191 ? 19.554 14.925 6.894 1.00 64.88 191 ARG A N 1
ATOM 1540 C CA . ARG A 1 191 ? 20.625 13.967 6.588 1.00 64.88 191 ARG A CA 1
ATOM 1541 C C . ARG A 1 191 ? 20.374 13.247 5.266 1.00 64.88 191 ARG A C 1
ATOM 1543 O O . ARG A 1 191 ? 19.351 12.588 5.114 1.00 64.88 191 ARG A O 1
ATOM 1550 N N . THR A 1 192 ? 21.362 13.309 4.380 1.00 65.25 192 THR A N 1
ATOM 1551 C CA . THR A 1 192 ? 21.548 12.358 3.278 1.00 65.25 192 THR A CA 1
ATOM 1552 C C . THR A 1 192 ? 22.554 11.297 3.722 1.00 65.25 192 THR A C 1
ATOM 1554 O O . THR A 1 192 ? 23.503 11.604 4.453 1.00 65.25 192 THR A O 1
ATOM 1557 N N . ARG A 1 193 ? 22.363 10.043 3.319 1.00 62.19 193 ARG A N 1
ATOM 1558 C CA . ARG A 1 193 ? 23.362 8.979 3.459 1.00 62.19 193 ARG A CA 1
ATOM 1559 C C . ARG A 1 193 ? 23.518 8.277 2.123 1.00 62.19 193 ARG A C 1
ATOM 1561 O O . ARG A 1 193 ? 22.524 7.920 1.503 1.00 62.19 193 ARG A O 1
ATOM 1568 N N . VAL A 1 194 ? 24.761 8.037 1.740 1.00 63.53 194 VAL A N 1
ATOM 1569 C CA . VAL A 1 194 ? 25.092 7.086 0.684 1.00 63.53 194 VAL A CA 1
ATOM 1570 C C . VAL A 1 194 ? 25.545 5.815 1.387 1.00 63.53 194 VAL A C 1
ATOM 1572 O O . VAL A 1 194 ? 26.448 5.864 2.225 1.00 63.53 194 VAL A O 1
ATOM 1575 N N . PHE A 1 195 ? 24.875 4.704 1.109 1.00 61.75 195 PHE A N 1
ATOM 1576 C CA . PHE A 1 195 ? 25.323 3.384 1.533 1.00 61.75 195 PHE A CA 1
ATOM 1577 C C . PHE A 1 195 ? 25.901 2.660 0.328 1.00 61.75 195 PHE A C 1
ATOM 1579 O O . PHE A 1 195 ? 25.312 2.690 -0.752 1.00 61.75 195 PHE A O 1
ATOM 1586 N N . THR A 1 196 ? 27.018 1.977 0.537 1.00 56.31 196 THR A N 1
ATOM 1587 C CA . THR A 1 196 ? 27.673 1.167 -0.487 1.00 56.31 196 THR A CA 1
ATOM 1588 C C . THR A 1 196 ? 27.740 -0.261 0.032 1.00 56.31 196 THR A C 1
ATOM 1590 O O . THR A 1 196 ? 28.357 -0.508 1.068 1.00 56.31 196 THR A O 1
ATOM 1593 N N . SER A 1 197 ? 27.076 -1.192 -0.654 1.00 54.19 197 SER A N 1
ATOM 1594 C CA . SER A 1 197 ? 27.181 -2.629 -0.384 1.00 54.19 197 SER A CA 1
ATOM 1595 C C . SER A 1 197 ? 27.797 -3.297 -1.609 1.00 54.19 197 SER A C 1
ATOM 1597 O O . SER A 1 197 ? 27.154 -3.415 -2.652 1.00 54.19 197 SER A O 1
ATOM 1599 N N . GLY A 1 198 ? 29.077 -3.666 -1.518 1.00 63.94 198 GLY A N 1
ATOM 1600 C CA . GLY A 1 198 ? 29.839 -4.133 -2.678 1.00 63.94 198 GLY A CA 1
ATOM 1601 C C . GLY A 1 198 ? 29.949 -3.043 -3.752 1.00 63.94 198 GLY A C 1
ATOM 1602 O O . GLY A 1 198 ? 30.478 -1.966 -3.486 1.00 63.94 198 GLY A O 1
ATOM 1603 N N . VAL A 1 199 ? 29.441 -3.322 -4.957 1.00 56.84 199 VAL A N 1
ATOM 1604 C CA . VAL A 1 199 ? 29.419 -2.390 -6.105 1.00 56.84 199 VAL A CA 1
ATOM 1605 C C . VAL A 1 199 ? 28.102 -1.619 -6.262 1.00 56.84 199 VAL A C 1
ATOM 1607 O O . VAL A 1 199 ? 28.007 -0.767 -7.145 1.00 56.84 199 VAL A O 1
ATOM 1610 N N . THR A 1 200 ? 27.104 -1.883 -5.413 1.00 57.72 200 THR A N 1
ATOM 1611 C CA . THR A 1 200 ? 25.789 -1.233 -5.483 1.00 57.72 200 THR A CA 1
ATOM 1612 C C . THR A 1 200 ? 25.722 -0.089 -4.477 1.00 57.72 200 THR A C 1
ATOM 1614 O O . THR A 1 200 ? 25.810 -0.293 -3.261 1.00 57.72 200 THR A O 1
ATOM 1617 N N . ALA A 1 201 ? 25.572 1.131 -4.992 1.00 62.12 201 ALA A N 1
ATOM 1618 C CA . ALA A 1 201 ? 25.322 2.314 -4.185 1.00 62.12 201 ALA A CA 1
ATOM 1619 C C . ALA A 1 201 ? 23.811 2.521 -4.003 1.00 62.12 201 ALA A C 1
ATOM 1621 O O . ALA A 1 201 ? 23.015 2.263 -4.904 1.00 62.12 201 ALA A O 1
ATOM 1622 N N . SER A 1 202 ? 23.417 3.000 -2.829 1.00 62.72 202 SER A N 1
ATOM 1623 C CA . SER A 1 202 ? 22.043 3.414 -2.542 1.00 62.72 202 SER A CA 1
ATOM 1624 C C . SER A 1 202 ? 22.045 4.768 -1.846 1.00 62.72 202 SER A C 1
ATOM 1626 O O . SER A 1 202 ? 22.865 5.029 -0.956 1.00 62.72 202 SER A O 1
ATOM 1628 N N . LEU A 1 203 ? 21.130 5.637 -2.262 1.00 66.25 203 LEU A N 1
ATOM 1629 C CA . LEU A 1 203 ? 20.930 6.957 -1.685 1.00 66.25 203 LEU A CA 1
ATOM 1630 C C . LEU A 1 203 ? 19.727 6.910 -0.752 1.00 66.25 203 LEU A C 1
ATOM 1632 O O . LEU A 1 203 ? 18.639 6.493 -1.136 1.00 66.25 203 LEU A O 1
ATOM 1636 N N . HIS A 1 204 ? 19.925 7.340 0.486 1.00 68.12 204 HIS A N 1
ATOM 1637 C CA . HIS A 1 204 ? 18.868 7.443 1.480 1.00 68.12 204 HIS A CA 1
ATOM 1638 C C . HIS A 1 204 ? 18.772 8.887 1.959 1.00 68.12 204 HIS A C 1
ATOM 1640 O O . HIS A 1 204 ? 19.773 9.477 2.383 1.00 68.12 204 HIS A O 1
ATOM 1646 N N . PHE A 1 205 ? 17.564 9.439 1.969 1.00 67.31 205 PHE A N 1
ATOM 1647 C CA . PHE A 1 205 ? 17.284 10.711 2.624 1.00 67.31 205 PHE A CA 1
ATOM 1648 C C . PHE A 1 205 ? 16.168 10.539 3.650 1.00 67.31 205 PHE A C 1
ATOM 1650 O O . PHE A 1 205 ? 15.168 9.873 3.405 1.00 67.31 205 PHE A O 1
ATOM 1657 N N . ASP A 1 206 ? 16.344 11.153 4.815 1.00 64.06 206 ASP A N 1
ATOM 1658 C CA . ASP A 1 206 ? 15.352 11.136 5.886 1.00 64.06 206 ASP A CA 1
ATOM 1659 C C . ASP A 1 206 ? 14.966 12.579 6.236 1.00 64.06 206 ASP A C 1
ATOM 1661 O O . ASP A 1 206 ? 15.832 13.414 6.521 1.00 64.06 206 ASP A O 1
ATOM 1665 N N . TYR A 1 207 ? 13.665 12.865 6.296 1.00 60.59 207 TYR A N 1
ATOM 1666 C CA . TYR A 1 207 ? 13.143 14.094 6.890 1.00 60.59 207 TYR A CA 1
ATOM 1667 C C . TYR A 1 207 ? 11.875 13.806 7.700 1.00 60.59 207 TYR A C 1
ATOM 1669 O O . TYR A 1 207 ? 10.814 13.511 7.162 1.00 60.59 207 TYR A O 1
ATOM 1677 N N . LYS A 1 208 ? 11.973 13.932 9.031 1.00 68.44 208 LYS A N 1
ATOM 1678 C CA . LYS A 1 208 ? 10.897 13.600 9.986 1.00 68.44 208 LYS A CA 1
ATOM 1679 C C . LYS A 1 208 ? 10.349 12.177 9.790 1.00 68.44 208 LYS A C 1
ATOM 1681 O O . LYS A 1 208 ? 11.046 11.221 10.114 1.00 68.44 208 LYS A O 1
ATOM 1686 N N . SER A 1 209 ? 9.096 12.061 9.350 1.00 63.69 209 SER A N 1
ATOM 1687 C CA . SER A 1 209 ? 8.369 10.819 9.101 1.00 63.69 209 SER A CA 1
ATOM 1688 C C . SER A 1 209 ? 8.374 10.424 7.620 1.00 63.69 209 SER A C 1
ATOM 1690 O O . SER A 1 209 ? 7.746 9.429 7.273 1.00 63.69 209 SER A O 1
ATOM 1692 N N . SER A 1 210 ? 9.087 11.179 6.778 1.00 60.03 210 SER A N 1
ATOM 1693 C CA . SER A 1 210 ? 9.304 10.890 5.364 1.00 60.03 210 SER A CA 1
ATOM 1694 C C . SER A 1 210 ? 10.700 10.316 5.156 1.00 60.03 210 SER A C 1
ATOM 1696 O O . SER A 1 210 ? 11.683 10.831 5.707 1.00 60.03 210 SER A O 1
ATOM 1698 N N . ARG A 1 211 ? 10.795 9.268 4.345 1.00 67.56 211 ARG A N 1
ATOM 1699 C CA . ARG A 1 211 ? 12.060 8.649 3.947 1.00 67.56 211 ARG A CA 1
ATOM 1700 C C . ARG A 1 211 ? 12.044 8.397 2.453 1.00 67.56 211 ARG A C 1
ATOM 1702 O O . ARG A 1 211 ? 11.062 7.875 1.945 1.00 67.56 211 ARG A O 1
ATOM 1709 N N . GLY A 1 212 ? 13.132 8.715 1.774 1.00 67.44 212 GLY A N 1
ATOM 1710 C CA . GLY A 1 212 ? 13.350 8.283 0.404 1.00 67.44 212 GLY A CA 1
ATOM 1711 C C . GLY A 1 212 ? 14.527 7.331 0.313 1.00 67.44 212 GLY A C 1
ATOM 1712 O O . GLY A 1 212 ? 15.516 7.483 1.041 1.00 67.44 212 GLY A O 1
ATOM 1713 N N . LYS A 1 213 ? 14.405 6.337 -0.559 1.00 67.75 213 LYS A N 1
ATOM 1714 C CA . LYS A 1 213 ? 15.449 5.366 -0.864 1.00 67.75 213 LYS A CA 1
ATOM 1715 C C . LYS A 1 213 ? 15.521 5.193 -2.370 1.00 67.75 213 LYS A C 1
ATOM 1717 O O . LYS A 1 213 ? 14.546 4.783 -2.984 1.00 67.75 213 LYS A O 1
ATOM 1722 N N . GLN A 1 214 ? 16.697 5.418 -2.929 1.00 65.75 214 GLN A N 1
ATOM 1723 C CA . GLN A 1 214 ? 16.985 5.139 -4.326 1.00 65.75 214 GLN A CA 1
ATOM 1724 C C . GLN A 1 214 ? 18.074 4.086 -4.395 1.00 65.75 214 GLN A C 1
ATOM 1726 O O . GLN A 1 214 ? 19.117 4.204 -3.743 1.00 65.75 214 GLN A O 1
ATOM 1731 N N . TYR A 1 215 ? 17.823 3.050 -5.179 1.00 65.69 215 TYR A N 1
ATOM 1732 C CA . TYR A 1 215 ? 18.797 2.006 -5.432 1.00 65.69 215 TYR A CA 1
ATOM 1733 C C . TYR A 1 215 ? 18.617 1.443 -6.836 1.00 65.69 215 TYR A C 1
ATOM 1735 O O . TYR A 1 215 ? 17.528 1.448 -7.413 1.00 65.69 215 TYR A O 1
ATOM 1743 N N . HIS A 1 216 ? 19.722 0.952 -7.380 1.00 60.84 216 HIS A N 1
ATOM 1744 C CA . HIS A 1 216 ? 19.730 0.210 -8.626 1.00 60.84 216 HIS A CA 1
ATOM 1745 C C . HIS A 1 216 ? 19.671 -1.277 -8.301 1.00 60.84 216 HIS A C 1
ATOM 1747 O O . HIS A 1 216 ? 20.534 -1.776 -7.573 1.00 60.84 216 HIS A O 1
ATOM 1753 N N . ASN A 1 217 ? 18.655 -1.969 -8.815 1.00 58.84 217 ASN A N 1
ATOM 1754 C CA . ASN A 1 217 ? 18.597 -3.416 -8.733 1.00 58.84 217 ASN A CA 1
ATOM 1755 C C . ASN A 1 217 ? 19.136 -4.008 -10.039 1.00 58.84 217 ASN A C 1
ATOM 1757 O O . ASN A 1 217 ? 18.544 -3.844 -11.105 1.00 58.84 217 ASN A O 1
ATOM 1761 N N . CYS A 1 218 ? 20.286 -4.670 -9.950 1.00 51.84 218 CYS A N 1
ATOM 1762 C CA . CYS A 1 218 ? 20.920 -5.347 -11.072 1.00 51.84 218 CYS A CA 1
ATOM 1763 C C . CYS A 1 218 ? 21.078 -6.829 -10.751 1.00 51.84 218 CYS A C 1
ATOM 1765 O O . CYS A 1 218 ? 22.167 -7.294 -10.422 1.00 51.84 218 CYS A O 1
ATOM 1767 N N . ASP A 1 219 ? 19.973 -7.556 -10.884 1.00 48.03 219 ASP A N 1
ATOM 1768 C CA . ASP A 1 219 ? 19.996 -9.006 -11.029 1.00 48.03 219 ASP A CA 1
ATOM 1769 C C . ASP A 1 219 ? 20.155 -9.362 -12.513 1.00 48.03 219 ASP A C 1
ATOM 1771 O O . ASP A 1 219 ? 19.807 -8.576 -13.395 1.00 48.03 219 ASP A O 1
ATOM 1775 N N . ALA A 1 220 ? 20.694 -10.549 -12.811 1.00 41.44 220 ALA A N 1
ATOM 1776 C CA . ALA A 1 220 ? 21.153 -10.979 -14.143 1.00 41.44 220 ALA A CA 1
ATOM 1777 C C . ALA A 1 220 ? 20.106 -10.941 -15.287 1.00 41.44 220 ALA A C 1
ATOM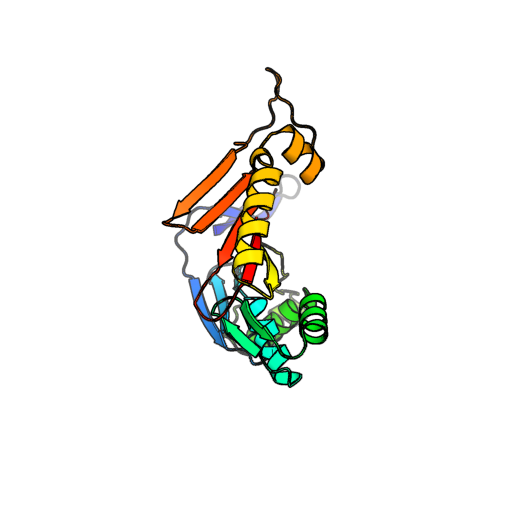 1779 O O . ALA A 1 220 ? 20.426 -11.322 -16.412 1.00 41.44 220 ALA A O 1
ATOM 1780 N N . ARG A 1 221 ? 18.863 -10.523 -15.014 1.00 39.97 221 ARG A N 1
ATOM 1781 C CA . ARG A 1 221 ? 17.738 -10.448 -15.959 1.00 39.97 221 ARG A CA 1
ATOM 1782 C C . ARG A 1 221 ? 16.926 -9.147 -15.883 1.00 39.97 221 ARG A C 1
ATOM 1784 O O . ARG A 1 221 ? 15.932 -9.044 -16.586 1.00 39.97 221 ARG A O 1
ATOM 1791 N N . SER A 1 222 ? 17.310 -8.171 -15.056 1.00 46.16 222 SER A N 1
ATOM 1792 C CA . SER A 1 222 ? 16.558 -6.915 -14.915 1.00 46.16 222 SER A CA 1
ATOM 1793 C C . SER A 1 222 ? 17.469 -5.737 -14.578 1.00 46.16 222 SER A C 1
ATOM 1795 O O . SER A 1 222 ? 18.301 -5.825 -13.673 1.00 46.16 222 SER A O 1
ATOM 1797 N N . HIS A 1 223 ? 17.276 -4.617 -15.274 1.00 54.12 223 HIS A N 1
ATOM 1798 C CA . HIS A 1 223 ? 17.948 -3.339 -15.013 1.00 54.12 223 HIS A CA 1
ATOM 1799 C C . HIS A 1 223 ? 16.903 -2.328 -14.559 1.00 54.12 223 HIS A C 1
ATOM 1801 O O . HIS A 1 223 ? 16.517 -1.417 -15.291 1.00 54.12 223 HIS A O 1
ATOM 1807 N N . ALA A 1 224 ? 16.388 -2.567 -13.356 1.00 51.78 224 ALA A N 1
ATOM 1808 C CA . ALA A 1 224 ? 15.333 -1.768 -12.767 1.00 51.78 224 ALA A CA 1
ATOM 1809 C C . ALA A 1 224 ? 15.952 -0.805 -11.753 1.00 51.78 224 ALA A C 1
ATOM 1811 O O . ALA A 1 224 ? 16.610 -1.214 -10.790 1.00 51.78 224 ALA A O 1
ATOM 1812 N N . MET A 1 225 ? 15.735 0.489 -11.954 1.00 49.44 225 MET A N 1
ATOM 1813 C CA . MET A 1 225 ? 15.991 1.468 -10.910 1.00 49.44 225 MET A CA 1
ATOM 1814 C C . MET A 1 225 ? 14.679 1.807 -10.226 1.00 49.44 225 MET A C 1
ATOM 1816 O O . MET A 1 225 ? 13.758 2.276 -10.886 1.00 49.44 225 MET A O 1
ATOM 1820 N N . SER A 1 226 ? 14.630 1.644 -8.909 1.00 53.81 226 SER A N 1
ATOM 1821 C CA . SER A 1 226 ? 13.447 1.975 -8.128 1.00 53.81 226 SER A CA 1
ATOM 1822 C C . SER A 1 226 ? 13.739 3.115 -7.162 1.00 53.81 226 SER A C 1
ATOM 1824 O O . SER A 1 226 ? 14.637 3.025 -6.320 1.00 53.81 226 SER A O 1
ATOM 1826 N N . ASP A 1 227 ? 12.953 4.181 -7.273 1.00 52.53 227 ASP A N 1
ATOM 1827 C CA . ASP A 1 227 ? 12.866 5.227 -6.260 1.00 52.53 227 ASP A CA 1
ATOM 1828 C C . ASP A 1 227 ? 11.688 4.916 -5.341 1.00 52.53 227 ASP A C 1
ATOM 1830 O O . ASP A 1 227 ? 10.574 4.735 -5.823 1.00 52.53 227 ASP A O 1
ATOM 1834 N N . TYR A 1 228 ? 11.935 4.819 -4.039 1.00 50.72 228 TYR A N 1
ATOM 1835 C CA . TYR A 1 228 ? 10.923 4.580 -3.019 1.00 50.72 228 TYR A CA 1
ATOM 1836 C C . TYR A 1 228 ? 10.785 5.802 -2.125 1.00 50.72 228 TYR A C 1
ATOM 1838 O O . TYR A 1 228 ? 11.741 6.187 -1.450 1.00 50.72 228 TYR A O 1
ATOM 1846 N N . ALA A 1 229 ? 9.574 6.340 -2.024 1.00 51.66 229 ALA A N 1
ATOM 1847 C CA . ALA A 1 229 ? 9.229 7.386 -1.072 1.00 51.66 229 ALA A CA 1
ATOM 1848 C C . ALA A 1 229 ? 8.211 6.858 -0.052 1.00 51.66 229 ALA A C 1
ATOM 1850 O O . ALA A 1 229 ? 7.058 6.604 -0.388 1.00 51.66 229 ALA A O 1
ATOM 1851 N N . ASP A 1 230 ? 8.641 6.723 1.201 1.00 47.69 230 ASP A N 1
ATOM 1852 C CA . ASP A 1 230 ? 7.819 6.351 2.353 1.00 47.69 230 ASP A CA 1
ATOM 1853 C C . ASP A 1 230 ? 7.357 7.607 3.093 1.00 47.69 230 ASP A C 1
ATOM 1855 O O . ASP A 1 230 ? 8.164 8.440 3.522 1.00 47.69 230 ASP A O 1
ATOM 1859 N N . TRP A 1 231 ? 6.047 7.724 3.265 1.00 49.53 231 TRP A N 1
ATOM 1860 C CA . TRP A 1 231 ? 5.397 8.796 3.996 1.00 49.53 231 TRP A CA 1
ATOM 1861 C C . TRP A 1 231 ? 4.567 8.205 5.124 1.00 49.53 231 TRP A C 1
ATOM 1863 O O . TRP A 1 231 ? 3.574 7.521 4.886 1.00 49.53 231 TRP A O 1
ATOM 1873 N N . ARG A 1 232 ? 4.915 8.543 6.368 1.00 44.12 232 ARG A N 1
ATOM 1874 C CA . ARG A 1 232 ? 4.029 8.322 7.517 1.00 44.12 232 ARG A CA 1
ATOM 1875 C C . ARG A 1 232 ? 3.304 9.601 7.889 1.00 44.12 232 ARG A C 1
ATOM 1877 O O . ARG A 1 232 ? 3.938 10.622 8.188 1.00 44.12 232 ARG A O 1
ATOM 1884 N N . VAL A 1 233 ? 1.979 9.523 7.939 1.00 47.69 233 VAL A N 1
ATOM 1885 C CA . VAL A 1 233 ? 1.126 10.619 8.391 1.00 47.69 233 VAL A CA 1
ATOM 1886 C C . VAL A 1 233 ? 1.125 10.613 9.916 1.00 47.69 233 VAL A C 1
ATOM 1888 O O . VAL A 1 233 ? 0.439 9.832 10.570 1.00 47.69 233 VAL A O 1
ATOM 1891 N N . SER A 1 234 ? 1.909 11.500 10.530 1.00 32.03 234 SER A N 1
ATOM 1892 C CA . SER A 1 234 ? 1.767 11.746 11.964 1.00 32.03 234 SER A CA 1
ATOM 1893 C C . SER A 1 234 ? 0.431 12.449 12.198 1.00 32.03 234 SER A C 1
ATOM 1895 O O . SER A 1 234 ? 0.281 13.596 11.778 1.00 32.03 234 SER A O 1
ATOM 1897 N N . ARG A 1 235 ? -0.529 11.792 12.865 1.00 30.27 235 ARG A N 1
ATOM 1898 C CA . ARG A 1 235 ? -1.730 12.477 13.370 1.00 30.27 235 ARG A CA 1
ATOM 1899 C C . ARG A 1 235 ? -1.275 13.654 14.246 1.00 30.27 235 ARG A C 1
ATOM 1901 O O . ARG A 1 235 ? -0.601 13.418 15.251 1.00 30.27 235 ARG A O 1
ATOM 1908 N N . CYS A 1 236 ? -1.579 14.879 13.816 1.00 26.75 236 CYS A N 1
ATOM 1909 C CA . CYS A 1 236 ? -1.471 16.081 14.643 1.00 26.75 236 CYS A CA 1
ATOM 1910 C C . CYS A 1 236 ? -2.397 15.976 15.860 1.00 26.75 236 CYS A C 1
ATOM 1912 O O . CYS A 1 236 ? -3.484 15.368 15.722 1.00 26.75 236 CYS A O 1
#

Foldseek 3Di:
DWDWDWDADPPPRDIDTDIDDDDDDWDKDWDFDQDLQFGTWIWIWTPDPVTDIDTGGALQSNLVSVCVVVVWDFDDDPRHTQGTPDPPVSVVSSVPDDDVVVVVVVVVVPVVDDDPDDPCCCPVVVSDDDDDDQKDKDKDKDFDPDLVVLVVVVVVCCVVCVCCLPPVNVCVVVVHDADPDPPDGDDWRRDWDWDDDPPWIKIWTDTDQKIWIWTFDDDPRHGMTMIMIMHGDDDD